Protein 3D33 (pdb70)

Structure (mmCIF, N/CA/C/O backbone):
data_3D33
#
_entry.id   3D33
#
_cell.length_a   44.562
_cell.length_b   55.179
_cell.length_c   47.116
_cell.angle_alpha   90.000
_cell.angle_beta   94.310
_cell.angle_gamma   90.000
#
_symmetry.space_group_name_H-M   'P 1 21 1'
#
loop_
_entity.id
_entity.type
_entity.pdbx_description
1 polymer 'Domain of Unknown Function with an Immunoglobulin-like Beta-sandwich Fold'
2 water water
#
loop_
_atom_site.group_PDB
_atom_site.id
_atom_site.type_symbol
_atom_site.label_atom_id
_atom_site.label_alt_id
_atom_site.label_comp_id
_atom_site.label_asym_id
_atom_site.label_entity_id
_atom_site.label_seq_id
_atom_site.pdbx_PDB_ins_code
_atom_site.Cartn_x
_atom_site.Cartn_y
_atom_site.Cartn_z
_atom_site.occupancy
_atom_site.B_iso_or_equiv
_atom_site.auth_seq_id
_atom_site.auth_comp_id
_atom_site.auth_asym_id
_atom_site.auth_atom_id
_atom_site.pdbx_PDB_model_num
ATOM 1 N N . PRO A 1 8 ? 22.027 -0.644 20.405 1.00 38.82 34 PRO A N 1
ATOM 2 C CA . PRO A 1 8 ? 21.405 0.668 20.609 1.00 36.56 34 PRO A CA 1
ATOM 3 C C . PRO A 1 8 ? 20.275 0.907 19.621 1.00 33.83 34 PRO A C 1
ATOM 4 O O . PRO A 1 8 ? 20.012 0.062 18.758 1.00 36.80 34 PRO A O 1
ATOM 8 N N . VAL A 1 9 ? 19.619 2.054 19.737 1.00 30.15 35 VAL A N 1
ATOM 9 C CA . VAL A 1 9 ? 18.566 2.409 18.802 1.00 27.68 35 VAL A CA 1
ATOM 10 C C . VAL A 1 9 ? 19.226 2.799 17.487 1.00 24.92 35 VAL A C 1
ATOM 11 O O . VAL A 1 9 ? 20.416 3.083 17.449 1.00 26.28 35 VAL A O 1
ATOM 15 N N . LYS A 1 10 ? 18.444 2.782 16.417 1.00 23.56 36 LYS A N 1
ATOM 16 C CA . LYS A 1 10 ? 18.921 3.062 15.081 1.00 22.04 36 LYS A CA 1
ATOM 17 C C . LYS A 1 10 ? 18.557 4.493 14.692 1.00 21.40 36 LYS A C 1
ATOM 18 O O . LYS A 1 10 ? 17.392 4.852 14.704 1.00 21.17 36 LYS A O 1
ATOM 21 N N . ASP A 1 11 ? 19.569 5.288 14.367 1.00 20.82 37 ASP A N 1
ATOM 22 C CA . ASP A 1 11 ? 19.364 6.654 13.916 1.00 20.84 37 ASP A CA 1
ATOM 23 C C . ASP A 1 11 ? 18.676 6.657 12.559 1.00 20.10 37 ASP A C 1
ATOM 24 O O . ASP A 1 11 ? 19.069 5.905 11.686 1.00 20.43 37 ASP A O 1
ATOM 29 N N . VAL A 1 12 ? 17.676 7.518 12.386 1.00 19.58 38 VAL A N 1
ATOM 30 C CA . VAL A 1 12 ? 17.107 7.795 11.066 1.00 19.44 38 VAL A CA 1
ATOM 31 C C . VAL A 1 12 ? 17.617 9.186 10.679 1.00 21.93 38 VAL A C 1
ATOM 32 O O . VAL A 1 12 ? 17.138 10.213 11.169 1.00 19.18 38 VAL A O 1
ATOM 36 N N . GLU A 1 13 ? 18.638 9.212 9.836 1.00 20.75 39 GLU A N 1
ATOM 37 C CA A GLU A 1 13 ? 19.282 10.458 9.473 0.50 22.40 39 GLU A CA 1
ATOM 38 C CA B GLU A 1 13 ? 19.280 10.460 9.486 0.50 22.37 39 GLU A CA 1
ATOM 39 C C . 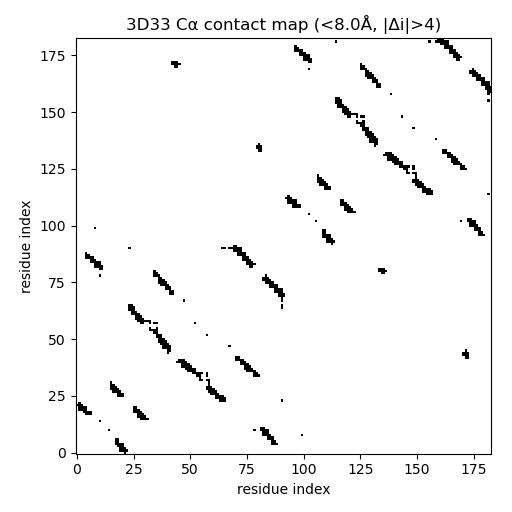GLU A 1 13 ? 18.326 11.358 8.706 1.00 22.52 39 GLU A C 1
ATOM 40 O O . GLU A 1 13 ? 17.635 10.903 7.810 1.00 22.38 39 GLU A O 1
ATOM 51 N N . LEU A 1 14 ? 18.307 12.640 9.051 1.00 20.66 40 LEU A N 1
ATOM 52 C CA . LEU A 1 14 ? 17.437 13.583 8.380 1.00 20.63 40 LEU A CA 1
ATOM 53 C C . LEU A 1 14 ? 18.249 14.607 7.612 1.00 21.49 40 LEU A C 1
ATOM 54 O O . LEU A 1 14 ? 19.240 15.099 8.132 1.00 21.15 40 LEU A O 1
ATOM 59 N N . ASP A 1 15 ? 17.797 14.925 6.399 1.00 20.16 41 ASP A N 1
ATOM 60 C CA . ASP A 1 15 ? 18.411 15.974 5.562 1.00 21.49 41 ASP A CA 1
ATOM 61 C C . ASP A 1 15 ? 17.370 17.013 5.181 1.00 21.21 41 ASP A C 1
ATOM 62 O O . ASP A 1 15 ? 16.204 16.703 5.042 1.00 20.39 41 ASP A O 1
ATOM 67 N N . GLY A 1 16 ? 17.782 18.271 5.097 1.00 19.22 42 GLY A N 1
ATOM 68 C CA . GLY A 1 16 ? 16.883 19.316 4.686 1.00 21.49 42 GLY A CA 1
ATOM 69 C C . GLY A 1 16 ? 17.246 20.627 5.310 1.00 25.31 42 GLY A C 1
ATOM 70 O O . GLY A 1 16 ? 18.424 20.932 5.530 1.00 28.92 42 GLY A O 1
ATOM 71 N N . ARG A 1 17 ? 16.223 21.418 5.567 1.00 22.36 43 ARG A N 1
ATOM 72 C CA . ARG A 1 17 ? 16.381 22.764 6.048 1.00 25.38 43 ARG A CA 1
ATOM 73 C C . ARG A 1 17 ? 15.346 22.955 7.137 1.00 24.59 43 ARG A C 1
ATOM 74 O O . ARG A 1 17 ? 14.191 22.617 6.957 1.00 25.21 43 ARG A O 1
ATOM 82 N N . TRP A 1 18 ? 15.757 23.491 8.272 1.00 25.16 44 TRP A N 1
ATOM 83 C CA . TRP A 1 18 ? 14.848 23.722 9.389 1.00 26.36 44 TRP A CA 1
ATOM 84 C C . TRP A 1 18 ? 15.318 25.043 9.991 1.00 30.31 44 TRP A C 1
ATOM 85 O O . TRP A 1 18 ? 16.048 25.054 10.975 1.00 30.05 44 TRP A O 1
ATOM 96 N N . ASP A 1 19 ? 14.954 26.143 9.335 1.00 35.17 45 ASP A N 1
ATOM 97 C CA . ASP A 1 19 ? 15.470 27.479 9.684 1.00 37.79 45 ASP A CA 1
ATOM 98 C C . ASP A 1 19 ? 15.044 27.941 11.069 1.00 41.19 45 ASP A C 1
ATOM 99 O O . ASP A 1 19 ? 14.018 27.498 11.589 1.00 37.74 45 ASP A O 1
ATOM 104 N N . ASP A 1 20 ? 15.831 28.867 11.625 1.00 46.57 46 ASP A N 1
ATOM 105 C CA . ASP A 1 20 ? 15.462 29.652 12.816 1.00 50.34 46 ASP A CA 1
ATOM 106 C C . ASP A 1 20 ? 15.692 28.844 14.088 1.00 51.57 46 ASP A C 1
ATOM 107 O O . ASP A 1 20 ? 16.837 28.560 14.445 1.00 52.31 46 ASP A O 1
ATOM 112 N N . ASN A 1 28 ? 23.184 22.788 15.118 1.00 42.53 54 ASN A N 1
ATOM 113 C CA . ASN A 1 28 ? 22.613 21.440 15.191 1.00 40.41 54 ASN A CA 1
ATOM 114 C C . ASN A 1 28 ? 21.095 21.465 15.001 1.00 37.61 54 ASN A C 1
ATOM 115 O O . ASN A 1 28 ? 20.385 22.206 15.689 1.00 37.69 54 ASN A O 1
ATOM 117 N N . CYS A 1 29 ? 20.609 20.672 14.050 1.00 31.73 55 CYS A N 1
ATOM 118 C CA . CYS A 1 29 ? 19.171 20.547 13.809 1.00 28.15 55 CYS A CA 1
ATOM 119 C C . CYS A 1 29 ? 18.466 20.082 15.077 1.00 24.50 55 CYS A C 1
ATOM 120 O O . CYS A 1 29 ? 18.912 19.114 15.705 1.00 25.43 55 CYS A O 1
ATOM 123 N N . PRO A 1 30 ? 17.374 20.763 15.475 1.00 23.12 56 PRO A N 1
ATOM 124 C CA . PRO A 1 30 ? 16.660 20.325 16.681 1.00 22.41 56 PRO A CA 1
ATOM 125 C C . PRO A 1 30 ? 15.850 19.034 16.580 1.00 22.65 56 PRO A C 1
ATOM 126 O O . PRO A 1 30 ? 15.442 18.494 17.632 1.00 22.12 56 PRO A O 1
ATOM 130 N N . ILE A 1 31 ? 15.592 18.559 15.357 1.00 21.67 57 ILE A N 1
ATOM 131 C CA . ILE A 1 31 ? 14.772 17.374 15.139 1.00 20.43 57 ILE A CA 1
ATOM 132 C C . ILE A 1 31 ? 15.667 16.149 14.946 1.00 21.86 57 ILE A C 1
ATOM 133 O O . ILE A 1 31 ? 16.557 16.174 14.116 1.00 19.20 57 ILE A O 1
ATOM 138 N N . THR A 1 32 ? 15.441 15.098 15.739 1.00 20.98 58 THR A N 1
ATOM 139 C CA . THR A 1 32 ? 16.123 13.807 15.527 1.00 20.04 58 THR A CA 1
ATOM 140 C C . THR A 1 32 ? 15.088 12.687 15.628 1.00 19.56 58 THR A C 1
ATOM 141 O O . THR A 1 32 ? 14.034 12.833 16.256 1.00 20.55 58 THR A O 1
ATOM 145 N N . VAL A 1 33 ? 15.355 11.593 14.930 1.00 18.70 59 VAL A N 1
ATOM 146 C CA . VAL A 1 33 ? 14.467 10.450 14.866 1.00 17.76 59 VAL A CA 1
ATOM 147 C C . VAL A 1 33 ? 15.308 9.168 15.056 1.00 18.28 59 VAL A C 1
ATOM 148 O O . VAL A 1 33 ? 16.462 9.073 14.556 1.00 19.75 59 VAL A O 1
ATOM 152 N N . PHE A 1 34 ? 14.762 8.208 15.797 1.00 18.49 60 PHE A N 1
ATOM 153 C CA . PHE A 1 34 ? 15.352 6.853 15.904 1.00 19.22 60 PHE A CA 1
ATOM 154 C C . PHE A 1 34 ? 14.265 5.804 15.910 1.00 18.78 60 PHE A C 1
ATOM 155 O O . PHE A 1 34 ? 13.106 6.116 16.188 1.00 20.47 60 PHE A O 1
ATOM 163 N N . THR A 1 35 ? 14.637 4.563 15.588 1.00 21.93 61 THR A N 1
ATOM 164 C CA . THR A 1 35 ? 13.735 3.428 15.731 1.00 24.07 61 THR A CA 1
ATOM 165 C C . THR A 1 35 ? 14.356 2.408 16.706 1.00 29.24 61 THR A C 1
ATOM 166 O O . THR A 1 35 ? 15.579 2.223 16.752 1.00 26.19 61 THR A O 1
ATOM 170 N N . ASP A 1 36 ? 13.496 1.824 17.531 1.00 30.91 62 ASP A N 1
ATOM 171 C CA . ASP A 1 36 ? 13.877 0.884 18.602 1.00 33.20 62 ASP A CA 1
ATOM 172 C C . ASP A 1 36 ? 12.860 -0.216 18.468 1.00 31.06 62 ASP A C 1
ATOM 173 O O . ASP A 1 36 ? 11.694 -0.055 18.852 1.00 28.58 62 ASP A O 1
ATOM 178 N N . GLY A 1 37 ? 13.296 -1.315 17.861 1.00 33.30 63 GLY A N 1
ATOM 179 C CA . GLY A 1 37 ? 12.375 -2.275 17.289 1.00 31.90 63 GLY A CA 1
ATOM 180 C C . GLY A 1 37 ? 11.476 -1.545 16.289 1.00 32.88 63 GLY A C 1
ATOM 181 O O . GLY A 1 37 ? 11.983 -0.843 15.398 1.00 30.21 63 GLY A O 1
ATOM 182 N N . TYR A 1 38 ? 10.159 -1.696 16.497 1.00 31.69 64 TYR A N 1
ATOM 183 C CA . TYR A 1 38 ? 9.106 -1.187 15.629 1.00 29.98 64 TYR A CA 1
ATOM 184 C C . TYR A 1 38 ? 8.399 0.058 16.178 1.00 28.44 64 T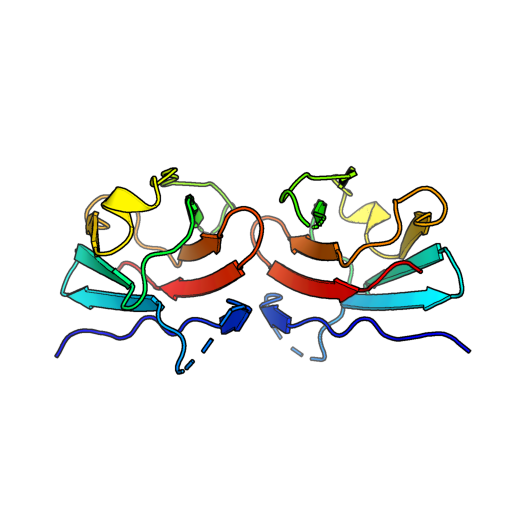YR A C 1
ATOM 185 O O . TYR A 1 38 ? 7.221 0.306 15.892 1.00 26.21 64 TYR A O 1
ATOM 194 N N . LEU A 1 39 ? 9.089 0.805 17.016 1.00 26.35 65 LEU A N 1
ATOM 195 C CA . LEU A 1 39 ? 8.612 2.109 17.417 1.00 27.20 65 LEU A CA 1
ATOM 196 C C . LEU A 1 39 ? 9.613 3.120 16.905 1.00 25.51 65 LEU A C 1
ATOM 197 O O . LEU A 1 39 ? 10.818 3.000 17.171 1.00 26.64 65 LEU A O 1
ATOM 202 N N . LEU A 1 40 ? 9.083 4.116 16.201 1.00 23.48 66 LEU A N 1
ATOM 203 C CA . LEU A 1 40 ? 9.834 5.262 15.729 1.00 22.98 66 LEU A CA 1
ATOM 204 C C . LEU A 1 40 ? 9.605 6.417 16.710 1.00 22.41 66 LEU A C 1
ATOM 205 O O . LEU A 1 40 ? 8.478 6.656 17.091 1.00 20.53 66 LEU A O 1
ATOM 210 N N . THR A 1 41 ? 10.677 7.089 17.130 1.00 20.75 67 THR A N 1
ATOM 211 C CA . THR A 1 41 ? 10.564 8.213 18.054 1.00 19.99 67 THR A CA 1
ATOM 212 C C . THR A 1 41 ? 11.160 9.450 17.422 1.00 19.69 67 THR A C 1
ATOM 213 O O . THR A 1 41 ? 12.311 9.428 16.963 1.00 20.53 67 THR A O 1
ATOM 2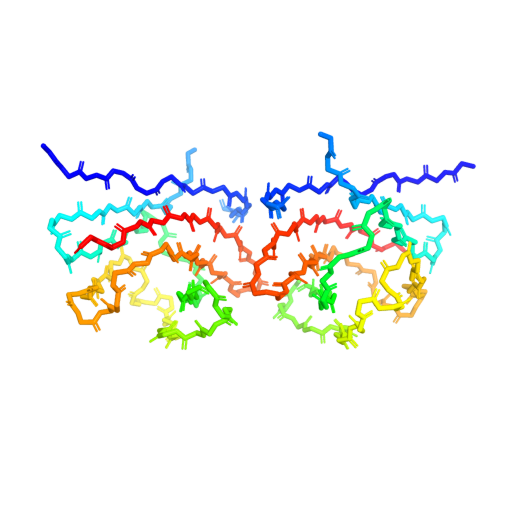17 N N . LEU A 1 42 ? 10.389 10.528 17.434 1.00 18.30 68 LEU A N 1
ATOM 218 C CA . LEU A 1 42 ? 10.859 11.834 17.017 1.00 17.83 68 LEU A CA 1
ATOM 219 C C . LEU A 1 42 ? 10.974 12.747 18.224 1.00 20.44 68 LEU A C 1
ATOM 220 O O . LEU A 1 42 ? 10.074 12.823 19.040 1.00 21.01 68 LEU A O 1
ATOM 225 N N . LYS A 1 43 ? 12.104 13.427 18.314 1.00 19.97 69 LYS A N 1
ATOM 226 C CA . LYS A 1 43 ? 12.291 14.462 19.331 1.00 20.33 69 LYS A CA 1
ATOM 227 C C . LYS A 1 43 ? 12.624 15.777 18.682 1.00 20.91 69 LYS A C 1
ATOM 228 O O . LYS A 1 43 ? 13.309 15.813 17.670 1.00 23.33 69 LYS A O 1
ATOM 234 N N . ASN A 1 44 ? 12.151 16.854 19.302 1.00 18.82 70 ASN A N 1
ATOM 235 C CA . ASN A 1 44 ? 12.350 18.198 18.797 1.00 19.65 70 ASN A CA 1
ATOM 236 C C . ASN A 1 44 ? 12.828 19.018 19.997 1.00 18.40 70 ASN A C 1
ATOM 237 O O . ASN A 1 44 ? 12.055 19.263 20.925 1.00 17.06 70 ASN A O 1
ATOM 242 N N . ALA A 1 45 ? 14.088 19.426 19.967 1.00 19.78 71 ALA A N 1
ATOM 243 C CA . ALA A 1 45 ? 14.720 20.111 21.099 1.00 19.09 71 ALA A CA 1
ATOM 244 C C . ALA A 1 45 ? 14.315 21.581 21.215 1.00 19.45 71 ALA A C 1
ATOM 245 O O . ALA A 1 45 ? 14.630 22.241 22.233 1.00 20.03 71 ALA A O 1
ATOM 247 N N . SER A 1 46 ? 13.631 22.103 20.206 1.00 19.45 72 SER A N 1
ATOM 248 C CA A SER A 1 46 ? 13.240 23.515 20.196 0.50 21.60 72 SER A CA 1
ATOM 249 C CA B SER A 1 46 ? 13.227 23.516 20.214 0.50 21.94 72 SER A CA 1
ATOM 250 C C . SER A 1 46 ? 11.866 23.674 19.539 1.00 20.87 72 SER A C 1
ATOM 251 O O . SER A 1 46 ? 11.764 24.206 18.424 1.00 23.74 72 SER A O 1
ATOM 256 N N . PRO A 1 47 ? 10.796 23.205 20.218 1.00 20.55 73 PRO A N 1
ATOM 257 C CA . PRO A 1 47 ? 9.442 23.281 19.653 1.00 22.24 73 PRO A CA 1
ATOM 258 C C . PRO A 1 47 ? 9.086 24.729 19.365 1.00 21.31 73 PRO A C 1
ATOM 259 O O . PRO A 1 47 ? 9.177 25.567 20.242 1.00 22.63 73 PRO A O 1
ATOM 263 N N . ASP A 1 48 ? 8.706 25.030 18.126 1.00 21.34 74 ASP A N 1
ATOM 264 C CA . ASP A 1 48 ? 8.515 26.436 17.751 1.00 20.05 74 ASP A CA 1
ATOM 265 C C . ASP A 1 48 ? 7.627 26.644 16.528 1.00 20.91 74 ASP A C 1
ATOM 266 O O . ASP A 1 48 ? 7.514 27.752 16.049 1.00 20.04 74 ASP A O 1
ATOM 271 N N . ARG A 1 49 ? 7.034 25.580 16.012 1.00 20.53 75 ARG A N 1
ATOM 272 C CA . ARG A 1 49 ? 6.160 25.701 14.871 1.00 21.26 75 ARG A CA 1
ATOM 273 C C . ARG A 1 49 ? 5.260 24.478 14.779 1.00 21.45 75 ARG A C 1
ATOM 274 O O . ARG A 1 49 ? 5.627 23.387 15.253 1.00 20.76 75 ARG A O 1
ATOM 282 N N . ASP A 1 50 ? 4.101 24.640 14.143 1.00 20.69 76 ASP A N 1
ATOM 283 C CA . ASP A 1 50 ? 3.253 23.484 13.826 1.00 20.42 76 ASP A CA 1
ATOM 284 C C . ASP A 1 50 ? 4.026 22.591 12.852 1.00 20.46 76 ASP A C 1
ATOM 285 O O . ASP A 1 50 ? 4.775 23.099 11.989 1.00 19.06 76 ASP A O 1
ATOM 303 N N . THR A 1 52 ? 4.045 18.711 10.437 1.00 21.96 78 THR A N 1
ATOM 304 C CA . THR A 1 52 ? 3.360 17.594 9.806 1.00 20.67 78 THR A CA 1
ATOM 305 C C . THR A 1 52 ? 4.369 16.486 9.616 1.00 19.90 78 THR A C 1
ATOM 306 O O . THR A 1 52 ? 5.499 16.740 9.184 1.00 20.41 78 THR A O 1
ATOM 310 N N . ILE A 1 53 ? 3.985 15.254 9.957 1.00 19.25 79 ILE A N 1
ATOM 311 C CA . ILE A 1 53 ? 4.836 14.078 9.738 1.00 19.78 79 ILE A CA 1
ATOM 312 C C . ILE A 1 53 ? 4.085 13.216 8.709 1.00 20.39 79 ILE A C 1
ATOM 313 O O . ILE A 1 53 ? 2.890 13.000 8.841 1.00 19.08 79 ILE A O 1
ATOM 318 N N . ARG A 1 54 ? 4.788 12.805 7.665 1.00 20.59 80 ARG A N 1
ATOM 319 C CA . ARG A 1 54 ? 4.209 11.960 6.626 1.00 21.87 80 ARG A CA 1
ATOM 320 C C . ARG A 1 54 ? 5.169 10.798 6.337 1.00 18.33 80 ARG A C 1
ATOM 321 O O . ARG A 1 54 ? 6.385 10.982 6.239 1.00 20.98 80 ARG A O 1
ATOM 329 N N . ILE A 1 55 ? 4.626 9.588 6.277 1.00 18.87 81 ILE A N 1
ATOM 330 C CA . ILE A 1 55 ? 5.413 8.430 5.959 1.00 18.61 81 ILE A CA 1
ATOM 331 C C . ILE A 1 55 ? 4.800 7.821 4.697 1.00 17.69 81 ILE A C 1
ATOM 332 O O . ILE A 1 55 ? 3.567 7.622 4.639 1.00 16.44 81 ILE A O 1
ATOM 337 N N . THR A 1 56 ? 5.643 7.570 3.701 1.00 16.81 82 THR A N 1
ATOM 338 C CA . THR A 1 56 ? 5.255 7.110 2.364 1.00 17.14 82 THR A CA 1
ATOM 339 C C . THR A 1 56 ? 6.028 5.838 1.952 1.00 16.87 82 THR A C 1
ATOM 340 O O . THR A 1 56 ? 7.267 5.795 2.077 1.00 19.84 82 THR A O 1
ATOM 344 N N . ASP A 1 57 ? 5.326 4.808 1.478 1.00 18.86 83 ASP A N 1
ATOM 345 C CA . ASP A 1 57 ? 6.018 3.577 1.060 1.00 19.81 83 ASP A CA 1
ATOM 346 C C . ASP A 1 57 ? 6.724 3.820 -0.276 1.00 20.50 83 ASP A C 1
ATOM 347 O O . ASP A 1 57 ? 6.200 4.517 -1.155 1.00 22.23 83 ASP A O 1
ATOM 365 N N . ALA A 1 59 ? 7.501 1.554 -2.660 1.00 20.90 85 ALA A N 1
ATOM 366 C CA . ALA A 1 59 ? 7.079 0.645 -3.728 1.00 20.39 85 ALA A CA 1
ATOM 367 C C . ALA A 1 59 ? 5.965 1.235 -4.574 1.00 19.93 85 ALA A C 1
ATOM 368 O O . ALA A 1 59 ? 5.959 1.078 -5.799 1.00 21.75 85 ALA A O 1
ATOM 370 N N . LYS A 1 60 ? 4.994 1.869 -3.931 1.00 20.14 86 LYS A N 1
ATOM 371 C CA . LYS A 1 60 ? 3.845 2.458 -4.620 1.00 20.48 86 LYS A CA 1
ATOM 372 C C . LYS A 1 60 ? 3.692 3.972 -4.437 1.00 20.12 86 LYS A C 1
ATOM 373 O O . LYS A 1 60 ? 2.897 4.602 -5.146 1.00 20.28 86 LYS A O 1
ATOM 379 N N . GLY A 1 61 ? 4.424 4.540 -3.474 1.00 19.01 87 GLY A N 1
ATOM 380 C CA . GLY A 1 61 ? 4.358 5.984 -3.196 1.00 19.91 87 GLY A CA 1
ATOM 381 C C . GLY A 1 61 ? 3.090 6.341 -2.430 1.00 19.45 87 GLY A C 1
ATOM 382 O O . GLY A 1 61 ? 2.632 7.496 -2.468 1.00 19.62 87 GLY A O 1
ATOM 383 N N . GLY A 1 62 ? 2.523 5.345 -1.747 1.00 20.75 88 GLY A N 1
ATOM 384 C CA . GLY A 1 62 ? 1.362 5.540 -0.859 1.00 20.28 88 GLY A CA 1
ATOM 385 C C . GLY A 1 62 ? 1.712 6.042 0.531 1.00 20.52 88 GLY A C 1
ATOM 386 O O . GLY A 1 62 ? 2.648 5.544 1.186 1.00 20.24 88 GLY A O 1
ATOM 387 N N . VAL A 1 63 ? 0.932 7.023 0.995 1.00 20.41 89 VAL A N 1
ATOM 388 C CA . VAL A 1 63 ? 1.092 7.528 2.345 1.00 18.45 89 VAL A CA 1
ATOM 389 C C . VAL A 1 63 ? 0.404 6.576 3.320 1.00 21.13 89 VAL A C 1
ATOM 390 O O . VAL A 1 63 ? -0.812 6.309 3.201 1.00 21.17 89 VAL A O 1
ATOM 394 N N . VAL A 1 64 ? 1.185 6.075 4.270 1.00 18.71 90 VAL A N 1
ATOM 395 C CA . VAL A 1 64 ? 0.682 5.125 5.274 1.00 17.95 90 VAL A CA 1
ATOM 396 C C . VAL A 1 64 ? 0.380 5.842 6.596 1.00 18.61 90 VAL A C 1
ATOM 397 O O . VAL A 1 64 ? -0.334 5.313 7.437 1.00 18.03 90 VAL A O 1
ATOM 401 N N . TYR A 1 65 ? 0.934 7.057 6.781 1.00 17.81 91 TYR A N 1
ATOM 402 C CA . TYR A 1 65 ? 0.787 7.789 8.014 1.00 17.23 91 TYR A CA 1
ATOM 403 C C . TYR A 1 65 ? 0.920 9.267 7.710 1.00 17.65 91 TYR A C 1
ATOM 404 O O . TYR A 1 65 ? 1.889 9.660 7.073 1.00 17.92 91 TYR A O 1
ATOM 413 N N . GLU A 1 66 ? -0.036 10.068 8.169 1.00 17.75 92 GLU A N 1
ATOM 414 C CA A GLU A 1 66 ? 0.131 11.527 8.154 0.50 18.04 92 GLU A CA 1
ATOM 415 C CA B GLU A 1 66 ? 0.042 11.531 8.104 0.50 19.18 92 GLU A CA 1
ATOM 416 C C . GLU A 1 66 ? -0.519 12.116 9.394 1.00 18.76 92 GLU A C 1
ATOM 417 O O . GLU A 1 66 ? -1.628 11.738 9.798 1.00 18.57 92 GLU A O 1
ATOM 428 N N . ASN A 1 67 ? 0.200 13.033 10.017 1.00 18.52 93 ASN A N 1
ATOM 429 C CA . ASN A 1 67 ? -0.228 13.612 11.270 1.00 17.67 93 ASN A CA 1
ATOM 430 C C . ASN A 1 67 ? 0.177 15.093 11.323 1.00 17.50 93 ASN A C 1
ATOM 431 O O . ASN A 1 67 ? 1.347 15.403 11.126 1.00 19.74 93 ASN A O 1
ATOM 436 N N . ASP A 1 68 ? -0.804 15.962 11.532 1.00 19.71 94 ASP A N 1
ATOM 437 C CA . ASP A 1 68 ? -0.582 17.396 11.735 1.00 21.17 94 ASP A CA 1
ATOM 438 C C . ASP A 1 68 ? -0.455 17.640 13.225 1.00 22.79 94 ASP A C 1
ATOM 439 O O . ASP A 1 68 ? -1.402 17.433 13.964 1.00 22.93 94 ASP A O 1
ATOM 444 N N . ILE A 1 69 ? 0.730 18.047 13.660 1.00 20.72 95 ILE A N 1
ATOM 445 C CA . ILE A 1 69 ? 1.042 18.131 15.072 1.00 21.00 95 ILE A CA 1
ATOM 446 C C . ILE A 1 69 ? 1.168 19.593 15.504 1.00 21.68 95 ILE A C 1
ATOM 447 O O . ILE A 1 69 ? 2.066 20.308 15.030 1.00 21.56 95 ILE A O 1
ATOM 452 N N . PRO A 1 70 ? 0.291 20.052 16.409 1.00 21.78 96 PRO A N 1
ATOM 453 C CA . PRO A 1 70 ? 0.438 21.452 16.816 1.00 21.75 96 PRO A CA 1
ATOM 454 C C . PRO A 1 70 ? 1.753 21.696 17.556 1.00 20.73 96 PRO A C 1
ATOM 455 O O . PRO A 1 70 ? 2.303 20.781 18.166 1.00 22.79 96 PRO A O 1
ATOM 459 N N . GLU A 1 71 ? 2.252 22.925 17.457 1.00 23.60 97 GLU A N 1
ATOM 460 C CA . GLU A 1 71 ? 3.528 23.309 18.046 1.00 23.19 97 GLU A CA 1
ATOM 461 C C . GLU A 1 71 ? 3.649 22.815 19.471 1.00 24.71 97 GLU A C 1
ATOM 462 O O . GLU A 1 71 ? 4.671 22.259 19.849 1.00 24.84 97 GLU A O 1
ATOM 468 N N . VAL A 1 72 ? 2.593 23.000 20.262 1.00 27.25 98 VAL A N 1
ATOM 469 C CA . VAL A 1 72 ? 2.649 22.642 21.678 1.00 28.66 98 VAL A CA 1
ATOM 470 C C . VAL A 1 72 ? 2.914 21.156 21.901 1.00 28.41 98 VAL A C 1
ATOM 471 O O . VAL A 1 72 ? 3.489 20.781 22.919 1.00 28.58 98 VAL A O 1
ATOM 475 N N . GLN A 1 73 ? 2.511 20.315 20.946 1.00 24.12 99 GLN A N 1
ATOM 476 C CA . GLN A 1 73 ? 2.709 18.873 21.043 1.00 25.20 99 GLN A CA 1
ATOM 477 C C . GLN A 1 73 ? 3.914 18.343 20.242 1.00 24.23 99 GLN A C 1
ATOM 478 O O . GLN A 1 73 ? 4.130 17.136 20.151 1.00 24.21 99 GLN A O 1
ATOM 484 N N . SER A 1 74 ? 4.707 19.244 19.680 1.00 20.00 100 SER A N 1
ATOM 485 C CA . SER A 1 74 ? 5.747 18.872 18.722 1.00 19.93 100 SER A CA 1
ATOM 486 C C . SER A 1 74 ? 7.097 18.440 19.305 1.00 21.33 100 SER A C 1
ATOM 487 O O . SER A 1 74 ? 7.990 18.110 18.537 1.00 22.68 100 SER A O 1
ATOM 490 N N . ALA A 1 75 ? 7.254 18.441 20.642 1.00 18.18 101 ALA A N 1
ATOM 491 C CA . ALA A 1 75 ? 8.527 18.067 21.251 1.00 17.82 101 ALA A CA 1
ATOM 492 C C . ALA A 1 75 ? 8.902 16.580 21.126 1.00 19.24 101 ALA A C 1
ATOM 493 O O . ALA A 1 75 ? 10.098 16.219 21.193 1.00 20.03 101 ALA A O 1
ATOM 495 N N . TYR A 1 76 ? 7.892 15.732 20.978 1.00 18.95 102 TYR A N 1
ATOM 496 C CA . TYR A 1 76 ? 8.044 14.277 21.160 1.00 18.46 102 TYR A CA 1
ATOM 497 C C . TYR A 1 76 ? 6.835 13.554 20.592 1.00 20.19 102 TYR A C 1
ATOM 498 O O . TYR A 1 76 ? 5.696 13.846 20.976 1.00 19.53 102 TYR A O 1
ATOM 507 N N . ILE A 1 77 ? 7.101 12.596 19.706 1.00 20.04 103 ILE A N 1
ATOM 508 C CA . ILE A 1 77 ? 6.073 11.846 18.987 1.00 21.57 103 ILE A CA 1
ATOM 509 C C . ILE A 1 77 ? 6.618 10.431 18.869 1.00 21.85 103 ILE A C 1
ATOM 510 O O . ILE A 1 77 ? 7.789 10.259 18.532 1.00 21.14 103 ILE A O 1
ATOM 515 N N . THR A 1 78 ? 5.795 9.437 19.174 1.00 21.47 104 THR A N 1
ATOM 516 C CA . THR A 1 78 ? 6.112 8.055 18.790 1.00 20.01 104 THR A CA 1
ATOM 517 C C . THR A 1 78 ? 5.129 7.517 17.753 1.00 21.83 104 THR A C 1
ATOM 518 O O . THR A 1 78 ? 3.919 7.838 17.760 1.00 21.20 104 THR A O 1
ATOM 522 N N . ILE A 1 79 ? 5.671 6.701 16.871 1.00 20.18 105 ILE A N 1
ATOM 523 C CA . ILE A 1 79 ? 4.901 6.115 15.775 1.00 20.77 105 ILE A CA 1
ATOM 524 C C . ILE A 1 79 ? 5.219 4.624 15.720 1.00 21.46 105 ILE A C 1
ATOM 525 O O . ILE A 1 79 ? 6.371 4.237 15.546 1.00 21.87 105 ILE A O 1
ATOM 530 N N . SER A 1 80 ? 4.194 3.793 15.832 1.00 21.79 106 SER A N 1
ATOM 531 C CA . SER A 1 80 ? 4.374 2.341 15.672 1.00 21.77 106 SER A CA 1
ATOM 532 C C . SER A 1 80 ? 4.443 2.023 14.204 1.00 20.70 106 SER A C 1
ATOM 533 O O . SER A 1 80 ? 3.521 2.365 13.436 1.00 22.44 106 SER A O 1
ATOM 536 N N . ILE A 1 81 ? 5.535 1.379 13.803 1.00 20.99 107 ILE A N 1
ATOM 537 C CA . ILE A 1 81 ? 5.694 0.907 12.425 1.00 19.79 107 ILE A CA 1
ATOM 538 C C . ILE A 1 81 ? 5.437 -0.606 12.317 1.00 18.23 107 ILE A C 1
ATOM 539 O O . ILE A 1 81 ? 5.645 -1.218 11.283 1.00 17.71 107 ILE A O 1
ATOM 544 N N . ALA A 1 82 ? 4.946 -1.193 13.399 1.00 18.11 108 ALA A N 1
ATOM 545 C CA . ALA A 1 82 ? 4.861 -2.648 13.549 1.00 18.85 108 ALA A CA 1
ATOM 546 C C . ALA A 1 82 ? 3.903 -3.283 12.538 1.00 19.08 108 ALA A C 1
ATOM 547 O O . ALA A 1 82 ? 4.063 -4.433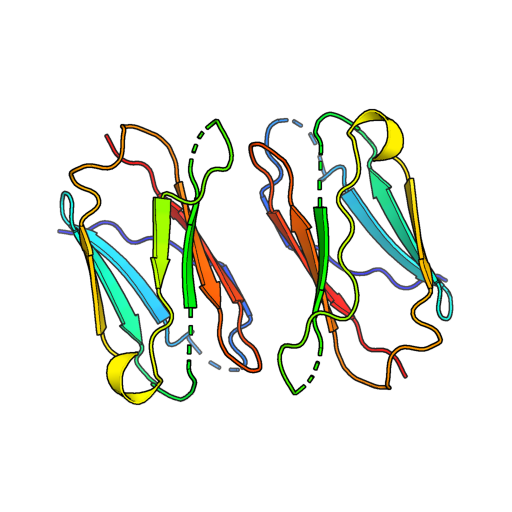 12.162 1.00 18.25 108 ALA A O 1
ATOM 549 N N . ASN A 1 83 ? 2.885 -2.535 12.130 1.00 15.93 109 ASN A N 1
ATOM 550 C CA . ASN A 1 83 ? 1.905 -3.056 11.167 1.00 18.01 109 ASN A CA 1
ATOM 551 C C . ASN A 1 83 ? 2.030 -2.443 9.765 1.00 17.46 109 ASN A C 1
ATOM 552 O O . ASN A 1 83 ? 1.170 -2.648 8.922 1.00 17.72 109 ASN A O 1
ATOM 557 N N . PHE A 1 84 ? 3.118 -1.723 9.504 1.00 18.68 110 PHE A N 1
ATOM 558 C CA . PHE A 1 84 ? 3.455 -1.407 8.133 1.00 17.69 110 PHE A CA 1
ATOM 559 C C . PHE A 1 84 ? 4.050 -2.626 7.452 1.00 17.91 110 PHE A C 1
ATOM 560 O O . PHE A 1 84 ? 4.816 -3.370 8.064 1.00 18.71 110 PHE A O 1
ATOM 568 N N . PRO A 1 85 ? 3.719 -2.844 6.161 1.00 18.39 111 PRO A N 1
ATOM 569 C CA . PRO A 1 85 ? 4.401 -3.898 5.425 1.00 17.79 111 PRO A CA 1
ATOM 570 C C . PRO A 1 85 ? 5.912 -3.741 5.403 1.00 18.87 111 PRO A C 1
ATOM 571 O O . PRO A 1 85 ? 6.434 -2.629 5.450 1.00 19.42 111 PRO A O 1
ATOM 575 N N . ALA A 1 86 ? 6.596 -4.874 5.323 1.00 20.19 112 ALA A N 1
ATOM 576 C CA . ALA A 1 86 ? 8.034 -4.897 5.122 1.00 21.22 112 ALA A CA 1
ATOM 577 C C . ALA A 1 86 ? 8.359 -4.168 3.811 1.00 20.03 112 ALA A C 1
ATOM 578 O O . ALA A 1 86 ? 7.953 -4.583 2.730 1.00 23.07 112 ALA A O 1
ATOM 580 N N . GLU A 1 87 ? 9.082 -3.067 3.912 1.00 21.28 113 GLU A N 1
ATOM 581 C CA . GLU A 1 87 ? 9.289 -2.179 2.776 1.00 19.85 113 GLU A CA 1
ATOM 582 C C . GLU A 1 87 ? 10.174 -1.028 3.278 1.00 19.44 113 GLU A C 1
ATOM 583 O O . GLU A 1 87 ? 10.312 -0.847 4.502 1.00 20.33 113 GLU A O 1
ATOM 589 N N . GLU A 1 88 ? 10.758 -0.262 2.350 1.00 19.25 114 GLU A N 1
ATOM 590 C CA . GLU A 1 88 ? 11.405 1.000 2.707 1.00 19.18 114 GLU A CA 1
ATOM 591 C C . GLU A 1 88 ? 10.381 2.107 2.656 1.00 19.49 114 GLU A C 1
ATOM 592 O O . GLU A 1 88 ? 9.504 2.118 1.769 1.00 19.22 114 GLU A O 1
ATOM 598 N N . TYR A 1 89 ? 10.516 3.037 3.605 1.00 20.91 115 TYR A N 1
ATOM 599 C CA . TYR A 1 89 ? 9.625 4.172 3.762 1.00 19.22 115 TYR A CA 1
ATOM 600 C C . TYR A 1 89 ? 10.392 5.479 3.742 1.00 21.46 115 TYR A C 1
ATOM 601 O O . TYR A 1 89 ? 11.499 5.556 4.274 1.00 20.29 115 TYR A O 1
ATOM 610 N N . LYS A 1 90 ? 9.779 6.496 3.158 1.00 19.26 116 LYS A N 1
ATOM 611 C CA . LYS A 1 90 ? 10.246 7.903 3.255 1.00 18.26 116 LYS A CA 1
ATOM 612 C C . LYS A 1 90 ? 9.519 8.580 4.400 1.00 20.66 116 LYS A C 1
ATOM 613 O O . LYS A 1 90 ? 8.291 8.505 4.497 1.00 20.41 116 LYS A O 1
ATOM 619 N N . LEU A 1 91 ? 10.304 9.224 5.254 1.00 19.74 117 LEU A N 1
ATOM 620 C CA . LEU A 1 91 ? 9.820 10.003 6.366 1.00 19.92 117 LEU A CA 1
ATOM 621 C C . LEU A 1 91 ? 10.048 11.486 6.114 1.00 20.43 117 LEU A C 1
ATOM 622 O O . LEU A 1 91 ? 11.164 11.909 5.812 1.00 20.33 117 LEU A O 1
ATOM 627 N N . GLU A 1 92 ? 8.981 12.261 6.167 1.00 19.56 118 GLU A N 1
ATOM 628 C CA . GLU A 1 92 ? 9.093 13.711 5.979 1.00 19.44 118 GLU A CA 1
ATOM 629 C C . GLU A 1 92 ? 8.511 14.411 7.164 1.00 21.22 118 GLU A C 1
ATOM 630 O O . GLU A 1 92 ? 7.411 14.061 7.621 1.00 22.48 118 GLU A O 1
ATOM 636 N N . ILE A 1 93 ? 9.236 15.416 7.640 1.00 21.57 119 ILE A N 1
ATOM 637 C CA . ILE A 1 93 ? 8.776 16.282 8.712 1.00 21.77 119 ILE A CA 1
ATOM 638 C C . ILE A 1 93 ? 8.790 17.678 8.136 1.00 20.51 119 ILE A C 1
ATOM 639 O O . ILE A 1 93 ? 9.844 18.146 7.674 1.00 20.22 119 ILE A O 1
ATOM 644 N N . THR A 1 94 ? 7.636 18.320 8.122 1.00 23.21 120 THR A N 1
ATOM 645 C CA . THR A 1 94 ? 7.541 19.659 7.566 1.00 20.43 120 THR A CA 1
ATOM 646 C C . THR A 1 94 ? 7.005 20.627 8.611 1.00 22.68 120 THR A C 1
ATOM 647 O O . THR A 1 94 ? 6.219 20.250 9.494 1.00 25.21 120 THR A O 1
ATOM 651 N N . GLY A 1 95 ? 7.494 21.858 8.561 1.00 18.33 121 GLY A N 1
ATOM 652 C CA . GLY A 1 95 ? 7.049 22.890 9.475 1.00 21.09 121 GLY A CA 1
ATOM 653 C C . GLY A 1 95 ? 6.189 23.904 8.763 1.00 21.32 121 GLY A C 1
ATOM 654 O O . GLY A 1 95 ? 6.324 24.099 7.555 1.00 21.87 121 GLY A O 1
ATOM 655 N N . THR A 1 96 ? 5.280 24.525 9.505 1.00 20.56 122 THR A N 1
ATOM 656 C CA . THR A 1 96 ? 4.536 25.682 9.008 1.00 23.46 122 THR A CA 1
ATOM 657 C C . THR A 1 96 ? 4.961 26.938 9.778 1.00 22.48 122 THR A C 1
ATOM 658 O O . THR A 1 96 ? 4.938 26.952 11.019 1.00 22.66 122 THR A O 1
ATOM 662 N N . PRO A 1 97 ? 5.335 28.026 9.057 1.00 19.84 123 PRO A N 1
ATOM 663 C CA . PRO A 1 97 ? 5.303 28.150 7.585 1.00 20.13 123 PRO A CA 1
ATOM 664 C C . PRO A 1 97 ? 6.452 27.513 6.804 1.00 20.94 123 PRO A C 1
ATOM 665 O O . PRO A 1 97 ? 6.335 27.405 5.579 1.00 20.25 123 PRO A O 1
ATOM 669 N N . SER A 1 98 ? 7.545 27.128 7.473 1.00 20.92 124 SER A N 1
ATOM 670 C CA . SER A 1 98 ? 8.689 26.537 6.765 1.00 19.89 124 SER A CA 1
ATOM 671 C C . SER A 1 98 ? 9.368 25.453 7.570 1.00 21.29 124 SER A C 1
ATOM 672 O O . SER A 1 98 ? 9.132 25.306 8.786 1.00 19.03 124 SER A O 1
ATOM 675 N N . GLY A 1 99 ? 10.252 24.738 6.886 1.00 20.52 125 GLY A N 1
ATOM 676 C CA . GLY A 1 99 ? 10.952 23.583 7.467 1.00 18.88 125 GLY A CA 1
ATOM 677 C C . GLY A 1 99 ? 10.612 22.314 6.737 1.00 20.38 125 GLY A C 1
ATOM 678 O O . GLY A 1 99 ? 9.439 21.996 6.531 1.00 19.78 125 GLY A O 1
ATOM 679 N N . HIS A 1 100 ? 11.626 21.556 6.324 1.00 19.26 126 HIS A N 1
ATOM 680 C CA . HIS A 1 100 ? 11.372 20.331 5.586 1.00 18.79 126 HIS A CA 1
ATOM 681 C C . HIS A 1 100 ? 12.564 19.416 5.709 1.00 20.76 126 HIS A C 1
ATOM 682 O O . HIS A 1 100 ? 13.636 19.729 5.204 1.00 23.77 126 HIS A O 1
ATOM 689 N N . LEU A 1 101 ? 12.354 18.305 6.398 1.00 20.39 127 LEU A N 1
ATOM 690 C CA . LEU A 1 101 ? 13.384 17.317 6.641 1.00 19.37 127 LEU A CA 1
ATOM 691 C C . LEU A 1 101 ? 12.893 15.980 6.130 1.00 19.98 127 LEU A C 1
ATOM 692 O O . LEU A 1 101 ? 11.709 15.649 6.263 1.00 20.33 127 LEU A O 1
ATOM 697 N N . THR A 1 102 ? 13.813 15.226 5.545 1.00 19.92 128 THR A N 1
ATOM 698 C CA . THR A 1 102 ? 13.483 13.921 4.974 1.00 20.46 128 THR A CA 1
ATOM 699 C C . THR A 1 102 ? 14.494 12.876 5.406 1.00 21.70 128 THR A C 1
ATOM 700 O O . THR A 1 102 ? 15.712 13.131 5.414 1.00 21.39 128 THR A O 1
ATOM 704 N N . GLY A 1 103 ? 13.979 11.689 5.720 1.00 22.22 129 GLY A N 1
ATOM 705 C CA . GLY A 1 103 ? 14.796 10.517 5.987 1.00 22.17 129 GLY A CA 1
ATOM 706 C C . GLY A 1 103 ? 14.118 9.273 5.453 1.00 20.21 129 GLY A C 1
ATOM 707 O O . GLY A 1 103 ? 12.964 9.307 4.936 1.00 20.51 129 GLY A O 1
ATOM 708 N N . TYR A 1 104 ? 14.837 8.170 5.554 1.00 21.72 130 TYR A N 1
ATOM 709 C CA . TYR A 1 104 ? 14.364 6.905 5.034 1.00 20.84 130 TYR A CA 1
ATOM 710 C C . TYR A 1 104 ? 14.648 5.822 6.040 1.00 23.17 130 TYR A C 1
ATOM 711 O O . TYR A 1 104 ? 15.667 5.843 6.748 1.00 20.09 130 TYR A O 1
ATOM 720 N N . PHE A 1 105 ? 13.736 4.870 6.122 1.00 20.51 131 PHE A N 1
ATOM 721 C CA . PHE A 1 105 ? 13.956 3.723 6.984 1.00 19.43 131 PHE A CA 1
ATOM 722 C C . PHE A 1 105 ? 13.285 2.500 6.382 1.00 21.53 131 PHE A C 1
ATOM 723 O O . PHE A 1 105 ? 12.369 2.624 5.573 1.00 19.78 131 PHE A O 1
ATOM 731 N N . THR A 1 106 ? 13.766 1.325 6.785 1.00 20.02 132 THR A N 1
ATOM 732 C CA . THR A 1 106 ? 13.250 0.059 6.279 1.00 20.51 132 THR A CA 1
ATOM 733 C C . THR A 1 106 ? 12.611 -0.746 7.419 1.00 22.68 132 THR A C 1
ATOM 734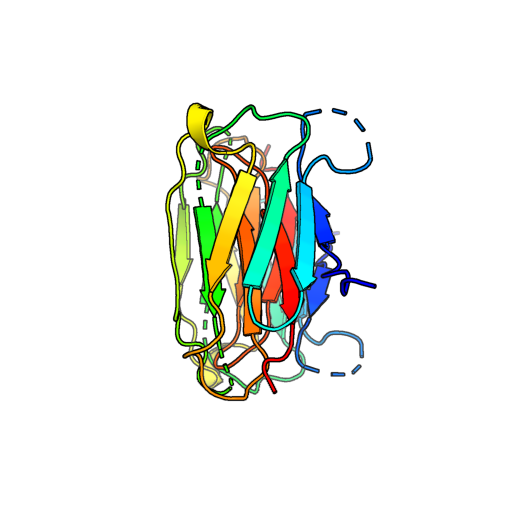 O O . THR A 1 106 ? 13.213 -0.923 8.498 1.00 23.83 132 THR A O 1
ATOM 738 N N . LYS A 1 107 ? 11.363 -1.139 7.208 1.00 22.16 133 LYS A N 1
ATOM 739 C CA A LYS A 1 107 ? 10.684 -2.061 8.109 0.50 22.92 133 LYS A CA 1
ATOM 740 C CA B LYS A 1 107 ? 10.642 -2.067 8.083 0.50 23.52 133 LYS A CA 1
ATOM 741 C C . LYS A 1 107 ? 10.963 -3.493 7.645 1.00 23.58 133 LYS A C 1
ATOM 742 O O . LYS A 1 107 ? 10.745 -3.842 6.497 1.00 22.00 133 LYS A O 1
ATOM 753 N N . GLU A 1 108 ? 11.475 -4.308 8.557 1.00 26.57 134 GLU A N 1
ATOM 754 C CA . GLU A 1 108 ? 11.811 -5.679 8.243 1.00 29.52 134 GLU A CA 1
ATOM 755 C C . GLU A 1 108 ? 10.743 -6.601 8.790 1.00 32.87 134 GLU A C 1
ATOM 756 O O . GLU A 1 108 ? 10.043 -6.285 9.754 1.00 34.35 134 GLU A O 1
ATOM 759 N N . PRO B 1 8 ? 22.758 33.893 -19.430 1.00 35.52 34 PRO B N 1
ATOM 760 C CA . PRO B 1 8 ? 23.045 33.585 -18.022 1.00 33.77 34 PRO B CA 1
ATOM 761 C C . PRO B 1 8 ? 21.795 33.268 -17.195 1.00 32.80 34 PRO B C 1
ATOM 762 O O . PRO B 1 8 ? 20.829 34.033 -17.182 1.00 35.23 34 PRO B O 1
ATOM 766 N N . VAL B 1 9 ? 21.832 32.139 -16.500 1.00 28.33 35 VAL B N 1
ATOM 767 C CA . VAL B 1 9 ? 20.729 31.699 -15.652 1.00 26.22 35 VAL B CA 1
ATOM 768 C C . VAL B 1 9 ? 21.318 31.444 -14.266 1.00 24.26 35 VAL B C 1
ATOM 769 O O . VAL B 1 9 ? 22.540 31.457 -14.115 1.00 21.80 35 VAL B O 1
ATOM 773 N N . LYS B 1 10 ? 20.438 31.189 -13.299 1.00 21.76 36 LYS B N 1
ATOM 774 C CA . LYS B 1 10 ? 20.788 30.785 -11.945 1.00 23.21 36 LYS B CA 1
ATOM 775 C C . LYS B 1 10 ? 20.300 29.366 -11.680 1.00 21.38 36 LYS B C 1
ATOM 776 O O . LYS B 1 10 ? 19.121 29.097 -11.785 1.00 21.35 36 LYS B O 1
ATOM 778 N N . ASP B 1 11 ? 21.206 28.481 -11.301 1.00 21.69 37 ASP B N 1
ATOM 779 C CA . ASP B 1 11 ? 20.855 27.119 -10.940 1.00 23.35 37 ASP B CA 1
ATOM 780 C C . ASP B 1 11 ? 20.105 27.126 -9.642 1.00 22.61 37 ASP B C 1
ATOM 781 O O . ASP B 1 11 ? 20.400 27.926 -8.747 1.00 23.10 37 ASP B O 1
ATOM 786 N N . VAL B 1 12 ? 19.142 26.216 -9.543 1.00 22.09 38 VAL B N 1
ATOM 787 C CA . VAL B 1 12 ? 18.428 25.958 -8.318 1.00 22.14 38 VAL B CA 1
ATOM 788 C C . VAL B 1 12 ? 18.932 24.595 -7.863 1.00 21.61 38 VAL B C 1
ATOM 789 O O . VAL B 1 12 ? 18.646 23.561 -8.467 1.00 20.78 38 VAL B O 1
ATOM 793 N N . GLU B 1 13 ? 19.762 24.604 -6.835 1.00 21.63 39 GLU B N 1
ATOM 794 C CA A GLU B 1 13 ? 20.404 23.387 -6.373 0.50 20.73 39 GLU B CA 1
ATOM 795 C CA B GLU B 1 13 ? 20.403 23.388 -6.370 0.50 21.54 39 GLU B CA 1
ATOM 796 C C . GLU B 1 13 ? 19.340 22.475 -5.789 1.00 21.08 39 GLU B C 1
ATOM 797 O O . GLU B 1 13 ? 18.440 22.934 -5.086 1.00 23.06 39 GLU B O 1
ATOM 802 N N . LEU B 1 14 ? 19.426 21.194 -6.118 1.00 21.10 40 LEU B N 1
ATOM 803 C CA . LEU B 1 14 ? 18.451 20.232 -5.638 1.00 19.77 40 LEU B CA 1
ATOM 804 C C . LEU B 1 14 ? 19.154 19.190 -4.783 1.00 20.08 40 LEU B C 1
ATOM 805 O O . LEU B 1 14 ? 20.233 18.705 -5.146 1.00 22.61 40 LEU B O 1
ATOM 810 N N . ASP B 1 15 ? 18.515 18.824 -3.680 1.00 21.27 41 ASP B N 1
ATOM 811 C CA . ASP B 1 15 ? 19.064 17.791 -2.776 1.00 21.38 41 ASP B CA 1
ATOM 812 C C . ASP B 1 15 ? 17.996 16.745 -2.562 1.00 21.30 41 ASP B C 1
ATOM 813 O O . ASP B 1 15 ? 16.815 17.050 -2.557 1.00 20.71 41 ASP B O 1
ATOM 818 N N . GLY B 1 16 ? 18.390 15.495 -2.422 1.00 19.35 42 GLY B N 1
ATOM 819 C CA . GLY B 1 16 ? 17.400 14.465 -2.238 1.00 20.31 42 GLY B CA 1
ATOM 820 C C . GLY B 1 16 ? 17.857 13.170 -2.808 1.00 24.69 42 GLY B C 1
ATOM 821 O O . GLY B 1 16 ? 19.055 12.936 -2.957 1.00 31.52 42 GLY B O 1
ATOM 822 N N . ARG B 1 17 ? 16.882 12.323 -3.094 1.00 22.28 43 ARG B N 1
ATOM 823 C CA . ARG B 1 17 ? 17.120 10.970 -3.538 1.00 23.62 43 ARG B CA 1
ATOM 824 C C . ARG B 1 17 ? 16.282 10.808 -4.794 1.00 25.24 43 ARG B C 1
ATOM 825 O O . ARG B 1 17 ? 15.093 11.111 -4.788 1.00 25.83 43 ARG B O 1
ATOM 833 N N . TRP B 1 18 ? 16.899 10.352 -5.868 1.00 26.30 44 TRP B N 1
ATOM 834 C CA . TRP B 1 18 ? 16.174 10.082 -7.114 1.00 26.62 44 TRP B CA 1
ATOM 835 C C . TRP B 1 18 ? 16.664 8.719 -7.624 1.00 30.11 44 TRP B C 1
ATOM 836 O O . TRP B 1 18 ? 17.526 8.642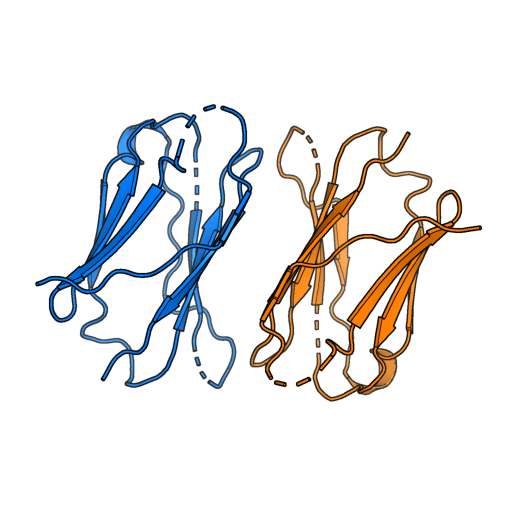 -8.499 1.00 30.32 44 TRP B O 1
ATOM 847 N N . ASP B 1 19 ? 16.155 7.642 -7.023 1.00 35.02 45 ASP B N 1
ATOM 848 C CA . ASP B 1 19 ? 16.640 6.278 -7.335 1.00 36.85 45 ASP B CA 1
ATOM 849 C C . ASP B 1 19 ? 16.349 5.969 -8.786 1.00 37.51 45 ASP B C 1
ATOM 850 O O . ASP B 1 19 ? 15.180 5.958 -9.172 1.00 34.98 45 ASP B O 1
ATOM 855 N N . ASN B 1 28 ? 24.904 10.800 -10.997 1.00 40.85 54 ASN B N 1
ATOM 856 C CA . ASN B 1 28 ? 24.568 12.103 -11.564 1.00 39.29 54 ASN B CA 1
ATOM 857 C C . ASN B 1 28 ? 23.056 12.228 -11.680 1.00 37.21 54 ASN B C 1
ATOM 858 O O . ASN B 1 28 ? 22.441 11.615 -12.559 1.00 37.84 54 ASN B O 1
ATOM 860 N N . CYS B 1 29 ? 22.460 13.007 -10.780 1.00 31.35 55 CYS B N 1
ATOM 861 C CA . CYS B 1 29 ? 21.015 13.243 -10.787 1.00 28.51 55 CYS B CA 1
ATOM 862 C C . CYS B 1 29 ? 20.535 13.725 -12.147 1.00 24.09 55 CYS B C 1
ATOM 863 O O . CYS B 1 29 ? 21.113 14.668 -12.687 1.00 25.48 55 CYS B O 1
ATOM 866 N N . PRO B 1 30 ? 19.480 13.095 -12.710 1.00 23.87 56 PRO B N 1
ATOM 867 C CA . PRO B 1 30 ? 19.005 13.526 -14.040 1.00 22.54 56 PRO B CA 1
ATOM 868 C C . PRO B 1 30 ? 18.209 14.826 -14.090 1.00 22.13 56 PRO B C 1
ATOM 869 O O . PRO B 1 30 ? 17.970 15.369 -15.182 1.00 22.26 56 PRO B O 1
ATOM 873 N N . ILE B 1 31 ? 17.792 15.314 -12.926 1.00 22.30 57 ILE B N 1
ATOM 874 C CA . ILE B 1 31 ? 16.902 16.478 -12.834 1.00 20.46 57 ILE B CA 1
ATOM 875 C C . ILE B 1 31 ? 17.739 17.722 -12.504 1.00 21.71 57 ILE B C 1
ATOM 876 O O . ILE B 1 31 ? 18.479 17.737 -11.520 1.00 21.49 57 ILE B O 1
ATOM 881 N N . THR B 1 32 ? 17.606 18.761 -13.317 1.00 18.87 58 THR B N 1
ATOM 882 C CA . THR B 1 32 ? 18.235 20.039 -13.023 1.00 20.24 58 THR B CA 1
ATOM 883 C C . THR B 1 32 ? 17.193 21.148 -13.235 1.00 20.01 58 THR B C 1
ATOM 884 O O . THR B 1 32 ? 16.265 21.015 -14.046 1.00 20.80 58 THR B O 1
ATOM 888 N N . VAL B 1 33 ? 17.341 22.230 -12.479 1.00 17.86 59 VAL B N 1
ATOM 889 C CA . VAL B 1 33 ? 16.445 23.370 -12.529 1.00 19.47 59 VAL B CA 1
ATOM 890 C C . VAL B 1 33 ? 17.283 24.660 -12.556 1.00 17.61 59 VAL B C 1
ATOM 891 O O . VAL B 1 33 ? 18.285 24.776 -11.855 1.00 17.74 59 VAL B O 1
ATOM 895 N N . PHE B 1 34 ? 16.870 25.593 -13.391 1.00 18.42 60 PHE B N 1
ATOM 896 C CA . PHE B 1 34 ? 17.392 26.957 -13.330 1.00 18.30 60 PHE B CA 1
ATOM 897 C C . PHE B 1 34 ? 16.312 28.020 -13.483 1.00 19.64 60 PHE B C 1
ATOM 898 O O . PHE B 1 34 ? 15.215 27.742 -13.972 1.00 20.59 60 PHE B O 1
ATOM 906 N N . THR B 1 35 ? 16.633 29.247 -13.080 1.00 21.86 61 THR B N 1
ATOM 907 C CA . THR B 1 35 ? 15.732 30.385 -13.344 1.00 26.71 61 THR B CA 1
ATOM 908 C C . THR B 1 35 ? 16.439 31.430 -14.208 1.00 29.03 61 THR B C 1
ATOM 909 O O . THR B 1 35 ? 17.628 31.673 -14.024 1.00 27.95 61 THR B O 1
ATOM 913 N N . ASP B 1 36 ? 15.717 31.963 -15.205 1.00 33.14 62 ASP B N 1
ATOM 914 C CA . ASP B 1 36 ? 16.234 32.954 -16.205 1.00 32.90 62 ASP B CA 1
ATOM 915 C C . ASP B 1 36 ? 15.190 34.026 -16.208 1.00 33.68 62 ASP B C 1
ATOM 916 O O . ASP B 1 36 ? 14.157 33.890 -16.890 1.00 29.26 62 ASP B O 1
ATOM 921 N N . GLY B 1 37 ? 15.449 35.068 -15.413 1.00 35.10 63 GLY B N 1
ATOM 922 C CA . GLY B 1 37 ? 14.442 36.056 -15.093 1.00 35.56 63 GLY B CA 1
ATOM 923 C C . GLY B 1 37 ? 13.301 35.405 -14.310 1.00 36.50 63 GLY B C 1
ATOM 924 O O . GLY B 1 37 ? 13.520 34.852 -13.227 1.00 38.06 63 GLY B O 1
ATOM 925 N N . TYR B 1 38 ? 12.097 35.465 -14.886 1.00 35.46 64 TYR B N 1
ATOM 926 C CA . TYR B 1 38 ? 10.878 34.995 -14.249 1.00 30.41 64 TYR B CA 1
ATOM 927 C C . TYR B 1 38 ? 10.366 33.675 -14.802 1.00 29.03 64 TYR B C 1
ATOM 928 O O . TYR B 1 38 ? 9.186 33.392 -14.693 1.00 24.80 64 TYR B O 1
ATOM 930 N N . LEU B 1 39 ? 11.230 32.892 -15.432 1.00 26.52 65 LEU B N 1
ATOM 931 C CA . LEU B 1 39 ? 10.858 31.575 -15.903 1.00 27.85 65 LEU B CA 1
ATOM 932 C C . LEU B 1 39 ? 11.748 30.555 -15.205 1.00 25.55 65 LEU B C 1
ATOM 933 O O . LEU B 1 39 ? 12.974 30.712 -15.165 1.00 25.68 65 LEU B O 1
ATOM 938 N N . LEU B 1 40 ? 11.121 29.556 -14.609 1.00 23.22 66 LEU B N 1
ATOM 939 C CA . LEU B 1 40 ? 11.836 28.417 -14.058 1.00 22.70 66 LEU B CA 1
ATOM 940 C C . LEU B 1 40 ? 11.800 27.290 -15.093 1.00 21.05 66 LEU B C 1
ATOM 941 O O . LEU B 1 40 ? 10.757 27.016 -15.677 1.00 20.31 66 LEU B O 1
ATOM 946 N N . THR B 1 41 ? 12.957 26.669 -15.330 1.00 20.12 67 THR B N 1
ATOM 947 C CA . THR B 1 41 ? 13.077 25.578 -16.298 1.00 20.80 67 THR B CA 1
ATOM 948 C C . THR B 1 41 ? 13.578 24.336 -15.584 1.00 20.10 67 THR B C 1
ATOM 949 O O . THR B 1 41 ? 14.603 24.377 -14.907 1.00 20.92 67 THR B O 1
ATOM 953 N N . LEU B 1 42 ? 12.836 23.242 -15.738 1.00 18.40 68 LEU B N 1
ATOM 954 C CA . LEU B 1 42 ? 13.227 21.923 -15.278 1.00 17.64 68 LEU B CA 1
ATOM 955 C C . LEU B 1 42 ? 13.512 21.010 -16.457 1.00 18.06 68 LEU B C 1
ATOM 956 O O . LEU B 1 42 ? 12.746 21.011 -17.439 1.00 19.66 68 LEU B O 1
ATOM 961 N N . LYS B 1 43 ? 14.651 20.335 -16.407 1.00 19.58 69 LYS B N 1
ATOM 962 C CA . LYS B 1 43 ? 14.985 19.304 -17.390 1.00 19.46 69 LYS B CA 1
ATOM 963 C C . LYS B 1 43 ? 15.251 18.004 -16.700 1.00 20.16 69 LYS B C 1
ATOM 964 O O . LYS B 1 43 ? 15.778 17.976 -15.602 1.00 22.78 69 LYS B O 1
ATOM 970 N N . ASN B 1 44 ? 14.854 16.923 -17.361 1.00 20.07 70 ASN B N 1
ATOM 971 C CA . ASN B 1 44 ? 15.028 15.575 -16.874 1.00 19.77 70 ASN B CA 1
ATOM 972 C C . ASN B 1 44 ? 15.715 14.792 -17.988 1.00 18.43 70 ASN B C 1
ATOM 973 O O . ASN B 1 44 ? 15.122 14.557 -19.039 1.00 17.96 70 ASN B O 1
ATOM 978 N N . ALA B 1 45 ? 16.974 14.433 -17.759 1.00 22.00 71 ALA B N 1
ATOM 979 C CA . ALA B 1 45 ? 17.816 13.742 -18.722 1.00 19.92 71 ALA B CA 1
ATOM 980 C C . ALA B 1 45 ? 17.445 12.275 -18.898 1.00 20.40 71 ALA B C 1
ATOM 981 O O . ALA B 1 45 ? 17.927 11.628 -19.837 1.00 22.13 71 ALA B O 1
ATOM 983 N N . SER B 1 46 ? 16.627 11.728 -18.000 1.00 19.97 72 SER B N 1
ATOM 984 C CA A SER B 1 46 ? 16.259 10.313 -18.058 0.50 21.53 72 SER B CA 1
ATOM 985 C CA B SER B 1 46 ? 16.245 10.306 -18.087 0.50 21.61 72 SER B CA 1
ATOM 986 C C . SER B 1 46 ? 14.789 10.114 -17.657 1.00 21.25 72 SER B C 1
ATOM 987 O O . SER B 1 46 ? 14.496 9.557 -16.596 1.00 23.21 72 SER B O 1
ATOM 992 N N . PRO B 1 47 ? 13.840 10.586 -18.506 1.00 20.06 73 PRO B N 1
ATOM 993 C CA . PRO B 1 47 ? 12.412 10.481 -18.182 1.00 20.33 73 PRO B CA 1
ATOM 994 C C . PRO B 1 47 ? 12.040 9.004 -17.940 1.00 21.43 73 PRO B C 1
ATOM 995 O O . PRO B 1 47 ? 12.292 8.160 -18.794 1.00 20.75 73 PRO B O 1
ATOM 999 N N . ASP B 1 48 ? 11.530 8.695 -16.748 1.00 20.13 74 ASP B N 1
ATOM 1000 C CA . ASP B 1 48 ? 11.260 7.284 -16.406 1.00 20.85 74 ASP B CA 1
ATOM 1001 C C . ASP B 1 48 ? 10.152 7.056 -15.379 1.00 20.14 74 ASP B C 1
ATOM 1002 O O . ASP B 1 48 ? 9.912 5.918 -14.961 1.00 21.11 74 ASP B O 1
ATOM 1007 N N . ARG B 1 49 ? 9.463 8.119 -14.990 1.00 19.13 75 ARG B N 1
ATOM 1008 C CA . ARG B 1 49 ? 8.443 8.014 -13.987 1.00 19.56 75 ARG B CA 1
ATOM 1009 C C . ARG B 1 49 ? 7.526 9.214 -14.052 1.00 21.17 75 ARG B C 1
ATOM 1010 O O . ARG B 1 49 ? 7.948 10.304 -14.453 1.00 22.09 75 ARG B O 1
ATOM 1018 N N . ASP B 1 50 ? 6.281 9.039 -13.622 1.00 21.30 76 ASP B N 1
ATOM 1019 C CA . ASP B 1 50 ? 5.409 10.204 -13.422 1.00 21.02 76 ASP B CA 1
ATOM 1020 C C . ASP B 1 50 ? 5.988 11.069 -12.311 1.00 20.31 76 ASP B C 1
ATOM 1021 O O . ASP B 1 50 ? 6.625 10.574 -11.381 1.00 20.10 76 ASP B O 1
ATOM 1039 N N . THR B 1 52 ? 5.600 14.939 -9.875 1.00 23.33 78 THR B N 1
ATOM 1040 C CA . THR B 1 52 ? 4.790 16.029 -9.358 1.00 21.09 78 THR B CA 1
ATOM 1041 C C . THR B 1 52 ? 5.757 17.157 -9.022 1.00 22.53 78 THR B C 1
ATOM 1042 O O . THR B 1 52 ? 6.812 16.904 -8.476 1.00 21.77 78 THR B O 1
ATOM 1046 N N . ILE B 1 53 ? 5.415 18.384 -9.392 1.00 19.58 79 ILE B N 1
ATOM 1047 C CA . ILE B 1 53 ? 6.175 19.547 -8.999 1.00 20.55 79 ILE B CA 1
ATOM 1048 C C . ILE B 1 53 ? 5.263 20.383 -8.116 1.00 20.03 79 ILE B C 1
ATOM 1049 O O . ILE B 1 53 ? 4.078 20.588 -8.440 1.00 19.41 79 ILE B O 1
ATOM 1054 N N . ARG B 1 54 ? 5.815 20.837 -6.989 1.00 18.74 80 ARG B N 1
ATOM 1055 C CA . ARG B 1 54 ? 5.065 21.630 -6.030 1.00 21.97 80 ARG B CA 1
ATOM 1056 C C . ARG B 1 54 ? 5.941 22.785 -5.567 1.00 19.81 80 ARG B C 1
ATOM 1057 O O . ARG B 1 54 ? 7.103 22.601 -5.226 1.00 19.56 80 ARG B O 1
ATOM 1065 N N . ILE B 1 55 ? 5.388 23.983 -5.576 1.00 18.61 81 ILE B N 1
ATOM 1066 C CA . ILE B 1 55 ? 6.099 25.156 -5.086 1.00 17.93 81 ILE B CA 1
ATOM 1067 C C . ILE B 1 55 ? 5.328 25.775 -3.927 1.00 17.34 81 ILE B C 1
ATOM 1068 O O . ILE B 1 55 ? 4.139 26.022 -4.056 1.00 17.19 81 ILE B O 1
ATOM 1073 N N . THR B 1 56 ? 6.027 26.037 -2.820 1.00 17.16 82 THR B N 1
ATOM 1074 C CA . THR B 1 56 ? 5.442 26.481 -1.572 1.00 17.61 82 THR B CA 1
ATOM 1075 C C . THR B 1 56 ? 6.138 27.751 -1.061 1.00 18.17 82 THR B C 1
ATOM 1076 O O . THR B 1 56 ? 7.366 27.797 -1.021 1.00 19.30 82 THR B O 1
ATOM 1080 N N . ASP B 1 57 ? 5.361 28.764 -0.688 1.00 18.28 83 ASP B N 1
ATOM 1081 C CA . ASP B 1 57 ? 5.949 30.027 -0.237 1.00 19.01 83 ASP B CA 1
ATOM 1082 C C . ASP B 1 57 ? 6.444 29.800 1.189 1.00 18.36 83 ASP B C 1
ATOM 1083 O O . ASP B 1 57 ? 5.763 29.117 1.978 1.00 21.67 83 ASP B O 1
ATOM 1101 N N . ALA B 1 59 ? 6.767 32.048 3.676 1.00 20.04 85 ALA B N 1
ATOM 1102 C CA . ALA B 1 59 ? 6.162 32.970 4.657 1.00 19.94 85 ALA B CA 1
ATOM 1103 C C . ALA B 1 59 ? 4.915 32.419 5.328 1.00 21.98 85 ALA B C 1
ATOM 1104 O O . ALA B 1 59 ? 4.689 32.666 6.523 1.00 23.40 85 ALA B O 1
ATOM 1106 N N . LYS B 1 60 ? 4.073 31.741 4.542 1.00 20.19 86 LYS B N 1
ATOM 1107 C CA . LY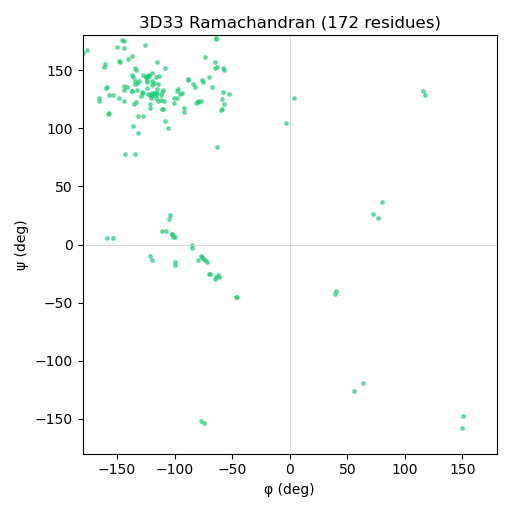S B 1 60 ? 2.842 31.100 5.044 1.00 22.57 86 LYS B CA 1
ATOM 1108 C C . LYS B 1 60 ? 2.754 29.597 4.817 1.00 20.68 86 LYS B C 1
ATOM 1109 O O . LYS B 1 60 ? 1.848 28.957 5.337 1.00 20.91 86 LYS B O 1
ATOM 1115 N N . GLY B 1 61 ? 3.666 29.052 4.025 1.00 18.51 87 GLY B N 1
ATOM 1116 C CA . GLY B 1 61 ? 3.655 27.647 3.707 1.00 18.59 87 GLY B CA 1
ATOM 1117 C C . GLY B 1 61 ? 2.527 27.289 2.755 1.00 19.60 87 GLY B C 1
ATOM 1118 O O . GLY B 1 61 ? 2.067 26.144 2.758 1.00 19.93 87 GLY B O 1
ATOM 1119 N N . GLY B 1 62 ? 2.082 28.254 1.957 1.00 18.13 88 GLY B N 1
ATOM 1120 C CA . GLY B 1 62 ? 1.072 28.005 0.936 1.00 21.08 88 GLY B CA 1
ATOM 1121 C C . GLY B 1 62 ? 1.605 27.473 -0.382 1.00 19.97 88 GLY B C 1
ATOM 1122 O O . GLY B 1 62 ? 2.614 27.964 -0.898 1.00 21.52 88 GLY B O 1
ATOM 1123 N N . VAL B 1 63 ? 0.906 26.498 -0.962 1.00 19.77 89 VAL B N 1
ATOM 1124 C CA . VAL B 1 63 ? 1.299 25.987 -2.268 1.00 19.30 89 VAL B CA 1
ATOM 1125 C C . VAL B 1 63 ? 0.751 26.939 -3.332 1.00 19.13 89 VAL B C 1
ATOM 1126 O O . VAL B 1 63 ? -0.452 27.195 -3.364 1.00 19.59 89 VAL B O 1
ATOM 1130 N N . VAL B 1 64 ? 1.652 27.485 -4.149 1.00 16.79 90 VAL B N 1
ATOM 1131 C CA . VAL B 1 64 ? 1.307 28.421 -5.222 1.00 17.45 90 VAL B CA 1
ATOM 1132 C C . VAL B 1 64 ? 1.250 27.730 -6.577 1.00 20.06 90 VAL B C 1
ATOM 1133 O O . VAL B 1 64 ? 0.748 28.295 -7.545 1.00 18.97 90 VAL B O 1
ATOM 1137 N N . TYR B 1 65 ? 1.798 26.514 -6.660 1.00 18.35 91 TYR B N 1
ATOM 1138 C CA . TYR B 1 65 ? 1.854 25.768 -7.903 1.00 18.16 91 TYR B CA 1
ATOM 1139 C C . TYR B 1 65 ? 1.985 24.301 -7.572 1.00 16.89 91 TYR B C 1
ATOM 1140 O O . TYR B 1 65 ? 2.845 23.932 -6.789 1.00 19.54 91 TYR B O 1
ATOM 1149 N N . GLU B 1 66 ? 1.119 23.479 -8.161 1.00 16.98 92 GLU B N 1
ATOM 1150 C CA . GLU B 1 66 ? 1.276 22.034 -8.117 1.00 19.39 92 GLU B CA 1
ATOM 1151 C C . GLU B 1 66 ? 0.808 21.441 -9.436 1.00 20.02 92 GLU B C 1
ATOM 1152 O O . GLU B 1 66 ? -0.237 21.824 -9.974 1.00 19.63 92 GLU B O 1
ATOM 1158 N N . ASN B 1 67 ? 1.586 20.503 -9.949 1.00 18.95 93 ASN B N 1
ATOM 1159 C CA . ASN B 1 67 ? 1.333 19.955 -11.268 1.00 19.16 93 ASN B CA 1
ATOM 1160 C C . ASN B 1 67 ? 1.781 18.504 -11.262 1.00 19.88 93 ASN B C 1
ATOM 1161 O O . ASN B 1 67 ? 2.907 18.220 -10.860 1.00 18.16 93 ASN B O 1
ATOM 1166 N N . ASP B 1 68 ? 0.871 17.613 -11.656 1.00 18.89 94 ASP B N 1
ATOM 1167 C CA . ASP B 1 68 ? 1.205 16.220 -11.899 1.00 21.80 94 ASP B CA 1
ATOM 1168 C C . ASP B 1 68 ? 1.562 16.064 -13.354 1.00 22.32 94 ASP B C 1
ATOM 1169 O O . ASP B 1 68 ? 0.726 16.293 -14.225 1.00 23.94 94 ASP B O 1
ATOM 1174 N N . ILE B 1 69 ? 2.802 15.663 -13.602 1.00 20.93 95 ILE B N 1
ATOM 1175 C CA . ILE B 1 69 ? 3.341 15.574 -14.943 1.00 21.89 95 ILE B CA 1
ATOM 1176 C C . ILE B 1 69 ? 3.566 14.108 -15.334 1.00 22.06 95 ILE B C 1
ATOM 1177 O O . ILE B 1 69 ? 4.369 13.423 -14.718 1.00 22.34 95 ILE B O 1
ATOM 1182 N N . PRO B 1 70 ? 2.849 13.622 -16.357 1.00 22.67 96 PRO B N 1
ATOM 1183 C CA . PRO B 1 70 ? 3.085 12.234 -16.769 1.00 21.85 96 PRO B CA 1
ATOM 1184 C C . PRO B 1 70 ? 4.509 12.028 -17.285 1.00 20.23 96 PRO B C 1
ATOM 1185 O O . PRO B 1 70 ? 5.116 12.947 -17.799 1.00 21.74 96 PRO B O 1
ATOM 1189 N N . GLU B 1 71 ? 5.007 10.811 -17.157 1.00 23.77 97 GLU B N 1
ATOM 1190 C CA . GLU B 1 71 ? 6.366 10.459 -17.567 1.00 24.53 97 GLU B CA 1
ATOM 1191 C C . GLU B 1 71 ? 6.733 10.987 -18.933 1.00 24.50 97 GLU B C 1
ATOM 1192 O O . GLU B 1 71 ? 7.808 11.540 -19.126 1.00 25.99 97 GLU B O 1
ATOM 1198 N N . VAL B 1 72 ? 5.806 10.815 -19.877 1.00 28.17 98 VAL B N 1
ATOM 1199 C CA . VAL B 1 72 ? 6.026 11.197 -21.263 1.00 28.90 98 VAL B CA 1
ATOM 1200 C C . VAL B 1 72 ? 6.269 12.702 -21.425 1.00 29.28 98 VAL B C 1
ATOM 1201 O O . VAL B 1 72 ? 6.951 13.127 -22.361 1.00 31.25 98 VAL B O 1
ATOM 1205 N N . GLN B 1 73 ? 5.743 13.503 -20.498 1.00 26.10 99 GLN B N 1
ATOM 1206 C CA . GLN B 1 73 ? 5.934 14.956 -20.505 1.00 26.67 99 GLN B CA 1
ATOM 1207 C C . GLN B 1 73 ? 6.995 15.454 -19.517 1.00 23.19 99 GLN B C 1
ATOM 1208 O O . GLN B 1 73 ? 7.183 16.650 -19.360 1.00 23.44 99 GLN B O 1
ATOM 1214 N N . SER B 1 74 ? 7.717 14.543 -18.870 1.00 20.81 100 SER B N 1
ATOM 1215 C CA . SER B 1 74 ? 8.598 14.921 -17.757 1.00 19.56 100 SER B CA 1
ATOM 1216 C C . SER B 1 74 ? 10.004 15.413 -18.140 1.00 21.66 100 SER B C 1
ATOM 1217 O O . SER B 1 74 ? 10.789 15.758 -17.269 1.00 21.94 100 SER B O 1
ATOM 1220 N N . ALA B 1 75 ? 10.352 15.400 -19.428 1.00 20.08 101 ALA B N 1
ATOM 1221 C CA . ALA B 1 75 ? 11.693 15.796 -19.857 1.00 18.59 101 ALA B CA 1
ATOM 1222 C C . ALA B 1 75 ? 11.990 17.281 -19.707 1.00 18.76 101 ALA B C 1
ATOM 1223 O O . ALA B 1 75 ? 13.154 17.695 -19.653 1.00 19.17 101 ALA B O 1
ATOM 1225 N N . TYR B 1 76 ? 10.947 18.091 -19.717 1.00 18.81 102 TYR B N 1
ATOM 1226 C CA . TYR B 1 76 ? 11.117 19.539 -19.865 1.00 18.82 102 TYR B CA 1
ATOM 1227 C C . TYR B 1 76 ? 9.831 20.234 -19.488 1.00 19.07 102 TYR B C 1
ATOM 1228 O O . TYR B 1 76 ? 8.773 19.947 -20.046 1.00 19.17 102 TYR B O 1
ATOM 1237 N N . ILE B 1 77 ? 9.939 21.146 -18.521 1.00 19.07 103 ILE B N 1
ATOM 1238 C CA . ILE B 1 77 ? 8.815 21.883 -17.991 1.00 21.11 103 ILE B CA 1
ATOM 1239 C C . ILE B 1 77 ? 9.313 23.297 -17.756 1.00 21.65 103 ILE B C 1
ATOM 1240 O O . ILE B 1 77 ? 10.421 23.492 -17.236 1.00 20.39 103 ILE B O 1
ATOM 1245 N N . THR B 1 78 ? 8.503 24.265 -18.147 1.00 22.00 104 THR B N 1
ATOM 1246 C CA . THR B 1 78 ? 8.737 25.655 -17.733 1.00 20.47 104 THR B CA 1
ATOM 1247 C C . THR B 1 78 ? 7.583 26.163 -16.870 1.00 21.76 104 THR B C 1
ATOM 1248 O O . THR B 1 78 ? 6.416 25.782 -17.068 1.00 21.76 104 THR B O 1
ATOM 1252 N N . ILE B 1 79 ? 7.932 26.990 -15.892 1.00 19.31 105 ILE B N 1
ATOM 1253 C CA . ILE B 1 79 ? 6.987 27.510 -14.892 1.00 21.82 105 ILE B CA 1
ATOM 1254 C C . ILE B 1 79 ? 7.288 29.000 -14.757 1.00 21.31 105 ILE B C 1
ATOM 1255 O O . ILE B 1 79 ? 8.392 29.401 -14.382 1.00 21.14 105 ILE B O 1
ATOM 1260 N N . SER B 1 80 ? 6.283 29.816 -15.036 1.00 21.38 106 SER B N 1
ATOM 1261 C CA . SER B 1 80 ? 6.422 31.257 -14.835 1.00 19.86 106 SER B CA 1
ATOM 1262 C C . SER B 1 80 ? 6.301 31.551 -13.367 1.00 21.40 106 SER B C 1
ATOM 1263 O O . SER B 1 80 ? 5.289 31.198 -12.726 1.00 22.27 106 SER B O 1
ATOM 1266 N N . ILE B 1 81 ? 7.318 32.199 -12.829 1.00 21.61 107 ILE B N 1
ATOM 1267 C CA . ILE B 1 81 ? 7.270 32.706 -11.474 1.00 20.65 107 ILE B CA 1
ATOM 1268 C C . ILE B 1 81 ? 7.004 34.225 -11.411 1.00 17.08 107 ILE B C 1
ATOM 1269 O O . ILE B 1 81 ? 7.086 34.825 -10.342 1.00 19.27 107 ILE B O 1
ATOM 1274 N N . ALA B 1 82 ? 6.680 34.829 -12.554 1.00 16.59 108 ALA B N 1
ATOM 1275 C CA . ALA B 1 82 ? 6.624 36.284 -12.715 1.00 18.07 108 ALA B CA 1
ATOM 1276 C C . ALA B 1 82 ? 5.557 36.929 -11.854 1.00 17.36 108 ALA B C 1
ATOM 1277 O O . ALA B 1 82 ? 5.647 38.120 -11.522 1.00 17.58 108 ALA B O 1
ATOM 1279 N N . ASN B 1 83 ? 4.514 36.153 -11.562 1.00 17.68 109 ASN B N 1
ATOM 1280 C CA . ASN B 1 83 ? 3.374 36.665 -10.772 1.00 18.36 109 ASN B CA 1
ATOM 1281 C C . ASN B 1 83 ? 3.297 36.031 -9.392 1.00 19.28 109 ASN B C 1
ATOM 1282 O O . ASN B 1 83 ? 2.309 36.207 -8.692 1.00 17.75 109 ASN B O 1
ATOM 1287 N N . PHE B 1 84 ? 4.345 35.319 -8.980 1.00 18.39 110 PHE B N 1
ATOM 1288 C CA . PHE B 1 84 ? 4.480 34.947 -7.573 1.00 19.61 110 PHE B CA 1
ATOM 1289 C C . PHE B 1 84 ? 4.924 36.190 -6.811 1.00 18.18 110 PHE B C 1
ATOM 1290 O O . PHE B 1 84 ? 5.785 36.942 -7.297 1.00 19.97 110 PHE B O 1
ATOM 1298 N N . PRO B 1 85 ? 4.383 36.418 -5.603 1.00 17.53 111 PRO B N 1
ATOM 1299 C CA . PRO B 1 85 ? 4.932 37.511 -4.794 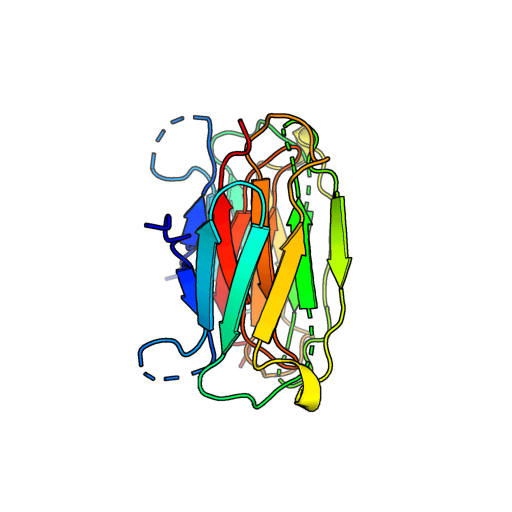1.00 18.75 111 PRO B CA 1
ATOM 1300 C C . PRO B 1 85 ? 6.417 37.375 -4.494 1.00 20.69 111 PRO B C 1
ATOM 1301 O O . PRO B 1 85 ? 6.959 36.251 -4.432 1.00 18.62 111 PRO B O 1
ATOM 1305 N N . ALA B 1 86 ? 7.073 38.520 -4.305 1.00 21.30 112 ALA B N 1
ATOM 1306 C CA . ALA B 1 86 ? 8.474 38.526 -3.885 1.00 23.25 112 ALA B CA 1
ATOM 1307 C C . ALA B 1 86 ? 8.584 37.800 -2.542 1.00 21.81 112 ALA B C 1
ATOM 1308 O O . ALA B 1 86 ? 8.033 38.248 -1.542 1.00 22.63 112 ALA B O 1
ATOM 1310 N N . GLU B 1 87 ? 9.283 36.680 -2.535 1.00 21.74 113 GLU B N 1
ATOM 1311 C CA . GLU B 1 87 ? 9.371 35.803 -1.366 1.00 21.57 113 GLU B CA 1
ATOM 1312 C C . GLU B 1 87 ? 10.334 34.655 -1.702 1.00 21.12 113 GLU B C 1
ATOM 1313 O O . GLU B 1 87 ? 10.721 34.513 -2.871 1.00 21.06 113 GLU B O 1
ATOM 1319 N N . GLU B 1 88 ? 10.760 33.888 -0.690 1.00 20.26 114 GLU B N 1
ATOM 1320 C CA . GLU B 1 88 ? 11.493 32.627 -0.923 1.00 19.86 114 GLU B CA 1
ATOM 1321 C C . GLU B 1 88 ? 10.483 31.493 -1.054 1.00 20.67 114 GLU B C 1
ATOM 1322 O O . GLU B 1 88 ? 9.463 31.466 -0.339 1.00 19.17 114 GLU B O 1
ATOM 1328 N N . TYR B 1 89 ? 10.777 30.573 -1.975 1.00 19.37 115 TYR B N 1
ATOM 1329 C CA . TYR B 1 89 ? 9.932 29.467 -2.301 1.00 19.18 115 TYR B CA 1
ATOM 1330 C C . TYR B 1 89 ? 10.702 28.166 -2.158 1.00 19.47 115 TYR B C 1
ATOM 1331 O O . TYR B 1 89 ? 11.915 28.108 -2.486 1.00 18.12 115 TYR B O 1
ATOM 1340 N N . LYS B 1 90 ? 9.991 27.142 -1.694 1.00 18.57 116 LYS B N 1
ATOM 1341 C CA . LYS B 1 90 ? 10.470 25.753 -1.719 1.00 19.20 116 LYS B CA 1
ATOM 1342 C C . LYS B 1 90 ? 9.925 25.053 -2.975 1.00 18.56 116 LYS B C 1
ATOM 1343 O O . LYS B 1 90 ? 8.742 25.112 -3.258 1.00 20.73 116 LYS B O 1
ATOM 1349 N N . LEU B 1 91 ? 10.826 24.415 -3.718 1.00 18.30 117 LEU B N 1
ATOM 1350 C CA . LEU B 1 91 ? 10.515 23.692 -4.916 1.00 17.93 117 LEU B CA 1
ATOM 1351 C C . LEU B 1 91 ? 10.748 22.204 -4.620 1.00 20.31 117 LEU B C 1
ATOM 1352 O O . LEU B 1 91 ? 11.826 21.830 -4.136 1.00 20.28 117 LEU B O 1
ATOM 1357 N N . GLU B 1 92 ? 9.719 21.404 -4.842 1.00 19.75 118 GLU B N 1
ATOM 1358 C CA . GLU B 1 92 ? 9.748 19.964 -4.595 1.00 17.97 118 GLU B CA 1
ATOM 1359 C C . GLU B 1 92 ? 9.394 19.238 -5.865 1.00 21.21 118 GLU B C 1
ATOM 1360 O O . GLU B 1 92 ? 8.409 19.574 -6.520 1.00 21.41 118 GLU B O 1
ATOM 1366 N N . ILE B 1 93 ? 10.228 18.265 -6.225 1.00 20.50 119 ILE B N 1
ATOM 1367 C CA . ILE B 1 93 ? 10.005 17.433 -7.389 1.00 19.96 119 ILE B CA 1
ATOM 1368 C C . ILE B 1 93 ? 9.951 16.019 -6.850 1.00 22.13 119 ILE B C 1
ATOM 1369 O O . ILE B 1 93 ? 10.918 15.550 -6.251 1.00 21.37 119 ILE B O 1
ATOM 1374 N N . THR B 1 94 ? 8.804 15.376 -7.015 1.00 22.47 120 THR B N 1
ATOM 1375 C CA . THR B 1 94 ? 8.600 14.027 -6.492 1.00 20.25 120 THR B CA 1
ATOM 1376 C C . THR B 1 94 ? 8.288 13.089 -7.628 1.00 21.86 120 THR B C 1
ATOM 1377 O O . THR B 1 94 ? 7.729 13.482 -8.645 1.00 24.75 120 THR B O 1
ATOM 1381 N N . GLY B 1 95 ? 8.710 11.847 -7.475 1.00 20.11 121 GLY B N 1
ATOM 1382 C CA . GLY B 1 95 ? 8.440 10.824 -8.448 1.00 21.84 121 GLY B CA 1
ATOM 1383 C C . GLY B 1 95 ? 7.546 9.750 -7.862 1.00 21.68 121 GLY B C 1
ATOM 1384 O O . GLY B 1 95 ? 7.470 9.574 -6.628 1.00 21.96 121 GLY B O 1
ATOM 1385 N N . THR B 1 96 ? 6.868 9.041 -8.752 1.00 21.57 122 THR B N 1
ATOM 1386 C CA . THR B 1 96 ? 6.046 7.897 -8.377 1.00 24.19 122 THR B CA 1
ATOM 1387 C C . THR B 1 96 ? 6.596 6.635 -9.037 1.00 23.05 122 THR B C 1
ATOM 1388 O O . THR B 1 96 ? 6.862 6.627 -10.243 1.00 20.58 122 THR B O 1
ATOM 1392 N N . PRO B 1 97 ? 6.783 5.557 -8.248 1.00 22.04 123 PRO B N 1
ATOM 1393 C CA . PRO B 1 97 ? 6.499 5.471 -6.807 1.00 21.16 123 PRO B CA 1
ATOM 1394 C C . PRO B 1 97 ? 7.502 6.150 -5.892 1.00 21.27 123 PRO B C 1
ATOM 1395 O O . PRO B 1 97 ? 7.222 6.270 -4.690 1.00 22.14 123 PRO B O 1
ATOM 1399 N N . SER B 1 98 ? 8.653 6.572 -6.419 1.00 21.13 124 SER B N 1
ATOM 1400 C CA . SER B 1 98 ? 9.650 7.221 -5.590 1.00 21.28 124 SER B CA 1
ATOM 1401 C C . SER B 1 98 ? 10.547 8.264 -6.284 1.00 20.56 124 SER B C 1
ATOM 1402 O O . SER B 1 98 ? 10.555 8.386 -7.516 1.00 20.77 124 SER B O 1
ATOM 1405 N N . GLY B 1 99 ? 11.303 8.989 -5.458 1.00 20.39 125 GLY B N 1
ATOM 1406 C CA . GLY B 1 99 ? 12.123 10.132 -5.861 1.00 19.79 125 GLY B CA 1
ATOM 1407 C C . GLY B 1 99 ? 11.614 11.396 -5.196 1.00 19.37 125 GLY B C 1
ATOM 1408 O O . GLY B 1 99 ? 10.421 11.646 -5.150 1.00 20.12 125 GLY B O 1
ATOM 1409 N N . HIS B 1 100 ? 12.511 12.179 -4.600 1.00 19.66 126 HIS B N 1
ATOM 1410 C CA . HIS B 1 100 ? 12.116 13.376 -3.902 1.00 18.84 126 HIS B CA 1
ATOM 1411 C C . HIS B 1 100 ? 13.316 14.318 -3.836 1.00 21.02 126 HIS B C 1
ATOM 1412 O O . HIS B 1 100 ? 14.335 13.993 -3.210 1.00 22.11 126 HIS B O 1
ATOM 1419 N N . LEU B 1 101 ? 13.194 15.439 -4.537 1.00 20.42 127 LEU B N 1
ATOM 1420 C CA . LEU B 1 101 ? 14.244 16.443 -4.633 1.00 20.17 127 LEU B CA 1
ATOM 1421 C C . LEU B 1 101 ? 13.645 17.755 -4.174 1.00 19.86 127 LEU B C 1
ATOM 1422 O O . LEU B 1 101 ? 12.462 18.065 -4.478 1.00 19.93 127 LEU B O 1
ATOM 1427 N N . THR B 1 102 ? 14.441 18.504 -3.425 1.00 22.23 128 THR B N 1
ATOM 1428 C CA . THR B 1 102 ? 14.015 19.791 -2.911 1.00 20.47 128 THR B CA 1
ATOM 1429 C C . THR B 1 102 ? 15.061 20.845 -3.184 1.00 21.00 128 THR B C 1
ATOM 1430 O O . THR B 1 102 ? 16.265 20.578 -3.084 1.00 19.29 128 THR B O 1
ATOM 1434 N N . GLY B 1 103 ? 14.605 22.035 -3.533 1.00 19.09 129 GLY B N 1
ATOM 1435 C CA . GLY B 1 103 ? 15.465 23.182 -3.692 1.00 20.51 129 GLY B CA 1
ATOM 1436 C C . GLY B 1 103 ? 14.702 24.421 -3.251 1.00 21.47 129 GLY B C 1
ATOM 1437 O O . GLY B 1 103 ? 13.516 24.369 -2.955 1.00 19.50 129 GLY B O 1
ATOM 1438 N N . TYR B 1 104 ? 15.393 25.542 -3.255 1.00 20.62 130 TYR B N 1
ATOM 1439 C CA . TYR B 1 104 ? 14.800 26.808 -2.849 1.00 19.07 130 TYR B CA 1
ATOM 1440 C C . TYR B 1 104 ? 15.234 27.887 -3.800 1.00 21.93 130 TYR B C 1
ATOM 1441 O O . TYR B 1 104 ? 16.371 27.886 -4.299 1.00 18.68 130 TYR B O 1
ATOM 1450 N N . PHE B 1 105 ? 14.337 28.827 -4.031 1.00 19.98 131 PHE B N 1
ATOM 1451 C CA . PHE B 1 105 ? 14.667 29.981 -4.846 1.00 20.82 131 PHE B CA 1
ATOM 1452 C C . PHE B 1 105 ? 13.899 31.178 -4.345 1.00 19.89 131 PHE B C 1
ATOM 1453 O O . PHE B 1 105 ? 12.874 31.043 -3.695 1.00 17.58 131 PHE B O 1
ATOM 1461 N N . THR B 1 106 ? 14.413 32.354 -4.655 1.00 19.36 132 THR B N 1
ATOM 1462 C CA . THR B 1 106 ? 13.809 33.594 -4.223 1.00 20.93 132 THR B CA 1
ATOM 1463 C C . THR B 1 106 ? 13.355 34.405 -5.409 1.00 21.58 132 THR B C 1
ATOM 1464 O O . THR B 1 106 ? 14.130 34.626 -6.336 1.00 23.86 132 THR B O 1
ATOM 1468 N N . LYS B 1 107 ? 12.104 34.855 -5.355 1.00 20.85 133 LYS B N 1
ATOM 1469 C CA A LYS B 1 107 ? 11.559 35.760 -6.355 0.50 23.24 133 LYS B CA 1
ATOM 1470 C CA B LYS B 1 107 ? 11.544 35.763 -6.342 0.50 23.54 133 LYS B CA 1
ATOM 1471 C C . LYS B 1 107 ? 11.721 37.189 -5.837 1.00 25.18 133 LYS B C 1
ATOM 1472 O O . LYS B 1 107 ? 11.340 37.500 -4.707 1.00 22.72 133 LYS B O 1
ATOM 1483 N N . GLU B 1 108 ? 12.303 38.036 -6.677 1.00 28.26 134 GLU B N 1
ATOM 1484 C CA . GLU B 1 108 ? 12.530 39.422 -6.355 1.00 33.04 134 GLU B CA 1
ATOM 1485 C C . GLU B 1 108 ? 11.592 40.302 -7.156 1.00 35.79 134 GLU B C 1
ATOM 1486 O O . GLU B 1 108 ? 11.238 39.984 -8.299 1.00 37.66 134 GLU B O 1
#

Secondary structure (DSSP, 8-state):
-PEE---EEE-----SEEEEEETTEEEEEESS-----EEEE-----EEEEE---GGGTTEEEEE-TTSPSEEEEEEEE-SSS-EEEEEEEE-/--EEE--EEE----SEEEEEETTEEEEEESS-----EEEE-----EEEEE---GGGTTEEEEE-TTS-SEEEEEEEE-SSS-EEEEEEEE-

Organism: Phocaeicola vulgatus (strain ATCC 8482 / DSM 1447 / JCM 5826 / CCUG 4940 / NBRC 14291 / NCTC 11154) (NCBI:txid435590)

Sequence (183 aa):
PVKDVEELDGRWDDNCPITVFTDGYLLTLKNASSPDRDTIRITDAKGGVVYEENDIPEVQSAYITISIANFPAEEYKLEITGTPSGHLTGYFTKKEPVKDVEELDGRWDNCPITVFTDGYLLTLKNASSPDRDTIRITDAKGGVVYENDIPEVQSAYITISIANFPAEEYKLEITGTPSGHLTGYFTKKE

InterPro domains:
  IPR021638 Protein of unknown function DUF3244 [PF11589] (38-132)

Radius of gyration: 17.13 Å; Cα contacts (8 Å, |Δi|>4): 451; chains: 2; bounding box: 25×45×43 Å

B-factor: mean 26.41, std 9.21, range [11.0, 70.48]

CATH classification: 2.60.40.3080

Foldseek 3Di:
DWAWFDKDDDDPVVAQWTWTHDQQKIKIAGNDQDFWWKWKAWVVRDTPDIDTGGSVRRGMDMDGRPPPPFGKIKIWDAGVPGDIMITMDTDD/DWAWFDKDWDAVVAQWTWIGDQFKIKIAGNDQDFWWKWKAWVVRDTPDMDTGGSVRRGMDMDGRPPPPFTKMKIWDFGVVGDIMITIDTDD

Nearest PDB structures (foldseek):
  3d33-assembly2_B  TM=1.011E+00  e=1.243E-16  Phocaeicola vulgatus ATCC 8482
  3d33-assembly1_A  TM=1.004E+00  e=9.627E-16  Phocaeicola vulgatus ATCC 8482
  4g5a-assembly1_B  TM=8.521E-01  e=1.261E-03  Bacteroides thetaiotaomicron VPI-5482
  3sd2-assembly1_A-2  TM=9.160E-01  e=4.849E-03  Bacteroides thetaiotaomicron
  8gl6-assembly1_D  TM=7.978E-01  e=2.076E-02  Flavobacterium johnsoniae

Solvent-accessible surface area: 9781 Å² total